Protein AF-A0A8J6Y7F1-F1 (afdb_monomer)

Radius of gyration: 27.53 Å; Cα contacts (8 Å, |Δi|>4): 172; chains: 1; bounding box: 43×90×68 Å

Nearest PDB structures (foldseek):
  7obi-assembly2_B  TM=8.700E-01  e=1.493E-06  unidentified
  8far-assembly1_A  TM=9.153E-01  e=8.269E-06  synthetic construct
  8fwd-assembly1_C  TM=8.908E-01  e=1.349E-05  synthetic construct
  8fwd-assembly1_3  TM=8.904E-01  e=1.487E-05  synthetic construct
  3cvn-assembly1_A  TM=7.745E-01  e=3.766E-05  unclassified

Secondary structure (DSSP, 8-state):
----HHHHHHHHHHHHHHHHHHHHHT--------------TTSTTS----PPTTPPPPSSS-HHHHHHHHHHHHHHHHHHHH-TT-HHHHHHHHHHHHHTT-HHHHHHHHHHHHHHSTT-HHHHHHHHHHHHHTT-HHHHHHHHHHHHHH-TT-HHHHHHHHHIIIIIS--HHHHHHHHHHHHHHHHH-TTSPP-HHHHHHHHT-

InterPro domains:
  IPR011990 Tetratricopeptide-like helical domain superfamily [G3DSA:1.25.40.10] (30-202)
  IPR011990 Tetratricopeptide-like helical domain superfamily [SSF48452] (78-192)
  IPR019734 Tetratricopeptide repeat [PS50005] (87-120)
  IPR019734 Tetratricopeptide repeat [PS50005] (121-154)
  IPR019734 Tetratricopeptide repeat [SM00028] (87-120)
  IPR019734 Tetratricopeptide repeat [SM00028] (121-154)
  IPR019734 Tetratricopeptide repeat [SM00028] (155-189)
  IPR051685 Ycf3/AcsC/BcsC/TPR Multifunctional [PTHR44943] (72-185)

Organism: NCBI:txid2885994

Mean predicted aligned error: 14.57 Å

Sequence (205 aa):
MHRNPWFTLILGLIVGITIGYVLAERQAVPPAKAIGLGLNPQVAAQQGEELPDGHPPVDGASGADAQRLRQQVAELEGLLAANPNDAGLMAAMGNIYFDASRWPDARDWYEKALQVSSGDPNILTDLAVVYRNLGEFERSIELLDRAIAVDSGHWQAWYNKVVVYQFDLHRHDDAAKALETLQELKKSNTAIPDLSGLEQEVHGD

Foldseek 3Di:
DDDDVVVVVVVVVVVVVVVVVVVVVVPPPPDPDPPDPPDDPVVVPPDDPPDDPDDDDDDDAPPVRVVVLVVQLVVLVVVCVVVVLALVSLQSNLVSCVVVVVLVRSLVSLVSSCVSVVQDLVSLQSNLVSCVSVLVLVSSLVSLVSSCVSPVLPLSSLVVNLVSCVPRVVVLVSSVVSVVSSVVSCVVDVVRDDCVVSVCSSVVD

Solvent-accessible surface area (backbone atoms only — not comparable to full-atom values): 11799 Å² total; per-residue (Å²): 136,84,80,62,67,65,59,58,50,54,53,50,51,54,52,49,51,53,53,52,52,59,52,52,66,70,62,65,76,72,77,77,77,77,77,83,70,91,69,64,83,82,59,79,82,74,67,76,86,76,71,74,94,83,68,77,81,75,87,89,64,56,75,64,53,55,48,50,52,53,51,56,50,55,53,51,51,56,51,34,74,77,42,80,80,42,33,66,62,29,36,52,51,11,49,56,27,44,77,68,69,36,42,73,62,13,40,57,25,30,53,52,12,35,73,68,42,78,71,46,43,65,59,31,29,55,41,16,53,35,29,44,76,72,67,41,49,68,61,13,48,55,29,22,52,50,16,33,71,70,35,80,79,47,56,69,27,38,52,52,46,22,50,44,22,47,76,73,65,64,36,52,73,59,14,49,56,34,43,54,53,45,53,59,49,40,80,78,34,83,84,55,71,91,51,67,69,61,50,38,70,68,72,70,115

pLDDT: mean 84.15, std 19.7, range [34.84, 98.88]

Structure (mmCIF, N/CA/C/O backbone):
data_AF-A0A8J6Y7F1-F1
#
_entry.id   AF-A0A8J6Y7F1-F1
#
loop_
_atom_site.group_PDB
_atom_site.id
_atom_site.type_symbol
_atom_site.label_atom_id
_atom_site.label_alt_id
_atom_site.label_comp_id
_atom_site.label_asym_id
_atom_site.label_entity_id
_atom_site.label_seq_id
_atom_site.pdbx_PDB_ins_code
_atom_site.Cartn_x
_atom_site.Cartn_y
_atom_site.Cartn_z
_atom_site.occupancy
_atom_site.B_iso_or_equiv
_atom_site.auth_seq_id
_atom_site.auth_comp_id
_atom_site.auth_asym_id
_atom_site.auth_atom_id
_atom_site.pdbx_PDB_model_num
ATOM 1 N N . MET A 1 1 ? 3.475 -72.163 0.351 1.00 49.00 1 MET A N 1
ATOM 2 C CA . MET A 1 1 ? 2.968 -70.900 0.935 1.00 49.00 1 MET A CA 1
ATOM 3 C C . MET A 1 1 ? 4.164 -70.058 1.361 1.00 49.00 1 MET A C 1
ATOM 5 O O . MET A 1 1 ? 4.735 -70.315 2.413 1.00 49.00 1 MET A O 1
ATOM 9 N N . HIS A 1 2 ? 4.612 -69.127 0.515 1.00 62.41 2 HIS A N 1
ATOM 10 C CA . HIS A 1 2 ? 5.728 -68.233 0.837 1.00 62.41 2 HIS A CA 1
ATOM 11 C C . HIS A 1 2 ? 5.203 -67.033 1.633 1.00 62.41 2 HIS A C 1
ATOM 13 O O . HIS A 1 2 ? 4.328 -66.310 1.163 1.00 62.41 2 HIS A O 1
ATOM 19 N N . ARG A 1 3 ? 5.701 -66.844 2.860 1.00 65.75 3 ARG A N 1
ATOM 20 C CA . ARG A 1 3 ? 5.453 -65.631 3.651 1.00 65.75 3 ARG A CA 1
ATOM 21 C C . ARG A 1 3 ? 6.369 -64.539 3.099 1.00 65.75 3 ARG A C 1
ATOM 23 O O . ARG A 1 3 ? 7.581 -64.717 3.126 1.00 65.75 3 ARG A O 1
ATOM 30 N N . ASN A 1 4 ? 5.801 -63.444 2.593 1.00 71.44 4 ASN A N 1
ATOM 31 C CA . ASN A 1 4 ? 6.574 -62.317 2.070 1.00 71.44 4 ASN A CA 1
ATOM 32 C C . ASN A 1 4 ? 7.219 -61.544 3.237 1.00 71.44 4 ASN A C 1
ATOM 34 O O . ASN A 1 4 ? 6.494 -60.871 3.976 1.00 71.44 4 ASN A O 1
ATOM 38 N N . PRO A 1 5 ? 8.554 -61.597 3.409 1.00 71.94 5 PRO A N 1
ATOM 39 C CA . PRO A 1 5 ? 9.239 -60.983 4.554 1.00 71.94 5 PRO A CA 1
ATOM 40 C C . PRO A 1 5 ? 9.132 -59.449 4.547 1.00 71.94 5 PRO A C 1
ATOM 42 O O . PRO A 1 5 ? 9.161 -58.802 5.593 1.00 71.94 5 PRO A O 1
ATOM 45 N N . TRP A 1 6 ? 8.915 -58.867 3.366 1.00 65.88 6 TRP A N 1
ATOM 46 C CA . TRP A 1 6 ? 8.638 -57.446 3.175 1.00 65.88 6 TRP A CA 1
ATOM 47 C C . TRP A 1 6 ? 7.329 -57.000 3.832 1.00 65.88 6 TRP A C 1
ATOM 49 O O . TRP A 1 6 ? 7.263 -55.909 4.389 1.00 65.88 6 TRP A O 1
ATOM 59 N N . PHE A 1 7 ? 6.309 -57.862 3.848 1.00 70.81 7 PHE A N 1
ATOM 60 C CA . PHE A 1 7 ? 5.019 -57.533 4.453 1.00 70.81 7 PHE A CA 1
ATOM 61 C C . PHE A 1 7 ? 5.122 -57.462 5.982 1.00 70.81 7 PHE A C 1
ATOM 63 O O . PHE A 1 7 ? 4.535 -56.586 6.608 1.00 70.81 7 PHE A O 1
ATOM 70 N N . THR A 1 8 ? 5.929 -58.338 6.592 1.00 72.62 8 THR A N 1
ATOM 71 C CA . THR A 1 8 ? 6.200 -58.303 8.037 1.00 72.62 8 THR A CA 1
ATOM 72 C C . THR A 1 8 ? 7.068 -57.114 8.452 1.00 72.62 8 THR A C 1
ATOM 74 O O . THR A 1 8 ? 6.865 -56.580 9.538 1.00 72.62 8 THR A O 1
ATOM 77 N N . LEU A 1 9 ? 7.987 -56.663 7.591 1.00 74.06 9 LEU A N 1
ATOM 78 C CA . LEU A 1 9 ? 8.811 -55.474 7.844 1.00 74.06 9 LEU A CA 1
ATOM 79 C C . LEU A 1 9 ? 7.990 -54.181 7.794 1.00 74.06 9 LEU A C 1
ATOM 81 O O . LEU A 1 9 ? 8.082 -53.364 8.707 1.00 74.06 9 LEU A O 1
ATOM 85 N N . ILE A 1 10 ? 7.147 -54.019 6.770 1.00 76.62 10 ILE A N 1
ATOM 86 C CA . ILE A 1 10 ? 6.292 -52.831 6.623 1.00 76.62 10 ILE A CA 1
ATOM 87 C C . ILE A 1 10 ? 5.254 -52.773 7.751 1.00 76.62 10 ILE A C 1
ATOM 89 O O . ILE A 1 10 ? 5.058 -51.719 8.354 1.00 76.62 10 ILE A O 1
ATOM 93 N N . LEU A 1 11 ? 4.645 -53.913 8.098 1.00 74.00 11 LEU A N 1
ATOM 94 C CA . LEU A 1 11 ? 3.703 -53.994 9.215 1.00 74.00 11 LEU A CA 1
ATOM 95 C C . LEU A 1 11 ? 4.376 -53.655 10.555 1.00 74.00 11 LEU A C 1
ATOM 97 O O . LEU A 1 11 ? 3.795 -52.936 11.363 1.00 74.00 11 LEU A O 1
ATOM 101 N N . GLY A 1 12 ? 5.614 -54.111 10.776 1.00 76.19 12 GLY A N 1
ATOM 102 C CA . GLY A 1 12 ? 6.386 -53.767 11.972 1.00 76.19 12 GLY A CA 1
ATOM 103 C C . GLY A 1 12 ? 6.711 -52.274 12.077 1.00 76.19 12 GLY A C 1
ATOM 104 O O . GLY A 1 12 ? 6.630 -51.707 13.165 1.00 76.19 12 GLY A O 1
ATOM 105 N N . LEU A 1 13 ? 7.019 -51.618 10.954 1.00 79.56 13 LEU A N 1
ATOM 106 C CA . LEU A 1 13 ? 7.377 -50.198 10.922 1.00 79.56 13 LEU A CA 1
ATOM 107 C C . LEU A 1 13 ? 6.164 -49.290 11.183 1.00 79.56 13 LEU A C 1
ATOM 109 O O . LEU A 1 13 ? 6.264 -48.346 11.964 1.00 79.56 13 LEU A O 1
ATOM 113 N N . ILE A 1 14 ? 4.997 -49.620 10.618 1.00 79.12 14 ILE A N 1
ATOM 114 C CA . ILE A 1 14 ? 3.745 -48.884 10.871 1.00 79.12 14 ILE A CA 1
ATOM 115 C C . ILE A 1 14 ? 3.319 -49.032 12.339 1.00 79.12 14 ILE A C 1
ATOM 117 O O . ILE A 1 14 ? 3.007 -48.036 12.995 1.00 79.12 14 ILE A O 1
ATOM 121 N N . VAL A 1 15 ? 3.373 -50.254 12.885 1.00 79.75 15 VAL A N 1
ATOM 122 C CA . VAL A 1 15 ? 3.051 -50.508 14.298 1.00 79.75 15 VAL A CA 1
ATOM 123 C C . VAL A 1 15 ? 4.023 -49.762 15.219 1.00 79.75 15 VAL A C 1
ATOM 125 O O . VAL A 1 15 ? 3.582 -49.119 16.169 1.00 79.75 15 VAL A O 1
ATOM 128 N N . GLY A 1 16 ? 5.320 -49.746 14.902 1.00 79.00 16 GLY A N 1
ATOM 129 C CA . GLY A 1 16 ? 6.323 -48.987 15.652 1.00 79.00 16 GLY A CA 1
ATOM 130 C C . GLY A 1 16 ? 6.050 -47.479 15.689 1.00 79.00 16 GLY A C 1
ATOM 131 O O . GLY A 1 16 ? 6.105 -46.883 16.763 1.00 79.00 16 GLY A O 1
ATOM 132 N N . ILE A 1 17 ? 5.688 -46.871 14.552 1.00 80.38 17 ILE A N 1
ATOM 133 C CA . ILE A 1 17 ? 5.360 -45.436 14.477 1.00 80.38 17 ILE A CA 1
ATOM 134 C C . ILE A 1 17 ? 4.085 -45.122 15.267 1.00 80.38 17 ILE A C 1
ATOM 136 O O . ILE A 1 17 ? 4.071 -44.166 16.037 1.00 80.38 17 ILE A O 1
ATOM 140 N N . THR A 1 18 ? 3.036 -45.942 15.144 1.00 73.75 18 THR A N 1
ATOM 141 C CA . THR A 1 18 ? 1.794 -45.726 15.911 1.00 73.75 18 THR A CA 1
ATOM 142 C C . THR A 1 18 ? 1.993 -45.886 17.417 1.00 73.75 18 THR A C 1
ATOM 144 O O . THR A 1 18 ? 1.493 -45.065 18.180 1.00 73.75 18 THR A O 1
ATOM 147 N N . ILE A 1 19 ? 2.769 -46.880 17.866 1.00 75.50 19 ILE A N 1
ATOM 148 C CA . ILE A 1 19 ? 3.086 -47.047 19.291 1.00 75.50 19 ILE A CA 1
ATOM 149 C C . ILE A 1 19 ? 3.964 -45.891 19.780 1.00 75.50 19 ILE A C 1
ATOM 151 O O . ILE A 1 19 ? 3.710 -45.369 20.860 1.00 75.50 19 ILE A O 1
ATOM 155 N N . GLY A 1 20 ? 4.945 -45.449 18.987 1.00 72.12 20 GLY A N 1
ATOM 156 C CA . GLY A 1 20 ? 5.772 -44.282 19.305 1.00 72.12 20 GLY A CA 1
ATOM 157 C C . GLY A 1 20 ? 4.956 -42.994 19.448 1.00 72.12 20 GLY A C 1
ATOM 158 O O . GLY A 1 20 ? 5.140 -42.268 20.421 1.00 72.12 20 GLY A O 1
ATOM 159 N N . TYR A 1 21 ? 4.010 -42.748 18.537 1.00 73.00 21 TYR A N 1
ATOM 160 C CA . TYR A 1 21 ? 3.118 -41.584 18.579 1.00 73.00 21 TYR A CA 1
ATOM 161 C C . TYR A 1 21 ? 2.185 -41.618 19.800 1.00 73.00 21 TYR A C 1
ATOM 163 O O . TYR A 1 21 ? 2.116 -40.654 20.558 1.00 73.00 21 TYR A O 1
ATOM 171 N N . VAL A 1 22 ? 1.559 -42.768 20.070 1.00 69.69 22 VAL A N 1
ATOM 172 C CA . VAL A 1 22 ? 0.677 -42.942 21.237 1.00 69.69 22 VAL A CA 1
ATOM 173 C C . VAL A 1 22 ? 1.456 -42.847 22.557 1.00 69.69 22 VAL A C 1
ATOM 175 O O . VAL A 1 22 ? 0.912 -42.383 23.557 1.00 69.69 22 VAL A O 1
ATOM 178 N N . LEU A 1 23 ? 2.730 -43.257 22.595 1.00 63.25 23 LEU A N 1
ATOM 179 C CA . LEU A 1 23 ? 3.572 -43.122 23.790 1.00 63.25 23 LEU A CA 1
ATOM 180 C C . LEU A 1 23 ? 4.067 -41.679 23.997 1.00 63.25 23 LEU A C 1
ATOM 182 O O . LEU A 1 23 ? 4.195 -41.254 25.145 1.00 63.25 23 LEU A O 1
ATOM 186 N N . ALA A 1 24 ? 4.288 -40.919 22.918 1.00 58.56 24 ALA A N 1
ATOM 187 C CA . ALA A 1 24 ? 4.621 -39.494 22.978 1.00 58.56 24 ALA A CA 1
ATOM 188 C C . ALA A 1 24 ? 3.450 -38.654 23.520 1.00 58.56 24 ALA A C 1
ATOM 190 O O . ALA A 1 24 ? 3.663 -37.779 24.355 1.00 58.56 24 ALA A O 1
ATOM 191 N N . GLU A 1 25 ? 2.207 -38.988 23.162 1.00 54.06 25 GLU A N 1
ATOM 192 C CA . GLU A 1 25 ? 1.007 -38.349 23.732 1.00 54.06 25 GLU A CA 1
AT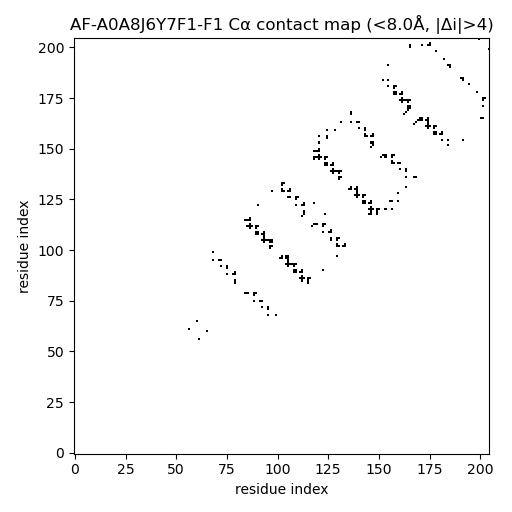OM 193 C C . GLU A 1 25 ? 0.816 -38.643 25.232 1.00 54.06 25 GLU A C 1
ATOM 195 O O . GLU A 1 25 ? 0.189 -37.861 25.947 1.00 54.06 25 GLU A O 1
ATOM 200 N N . ARG A 1 26 ? 1.381 -39.744 25.753 1.00 58.53 26 ARG A N 1
ATOM 201 C CA . ARG A 1 26 ? 1.332 -40.061 27.195 1.00 58.53 26 ARG A CA 1
ATOM 202 C C . ARG A 1 26 ? 2.388 -39.334 28.023 1.00 58.53 26 ARG A C 1
ATOM 204 O O . ARG A 1 26 ? 2.280 -39.334 29.248 1.00 58.53 26 ARG A O 1
ATOM 211 N N . GLN A 1 27 ? 3.361 -38.687 27.383 1.00 50.00 27 GLN A N 1
ATOM 212 C CA . GLN A 1 27 ? 4.253 -37.720 28.019 1.00 50.00 27 GLN A CA 1
ATOM 213 C C . GLN A 1 27 ? 3.747 -36.297 27.763 1.00 50.00 27 GLN A C 1
ATOM 215 O O . GLN A 1 27 ? 4.472 -35.427 27.291 1.00 50.00 27 GLN A O 1
ATOM 220 N N . ALA A 1 28 ? 2.485 -36.041 28.113 1.00 49.53 28 ALA A N 1
ATOM 221 C CA . ALA A 1 28 ? 2.052 -34.683 28.388 1.00 49.53 28 ALA A CA 1
ATOM 222 C C . ALA A 1 28 ? 2.871 -34.182 29.585 1.00 49.53 28 ALA A C 1
ATOM 224 O O . ALA A 1 28 ? 2.677 -34.631 30.717 1.00 49.53 28 ALA A O 1
ATOM 225 N N . VAL A 1 29 ? 3.826 -33.290 29.327 1.00 54.62 29 VAL A N 1
ATOM 226 C CA . VAL A 1 29 ? 4.473 -32.500 30.374 1.00 54.62 29 VAL A CA 1
ATOM 227 C C . VAL A 1 29 ? 3.343 -31.795 31.134 1.00 54.62 29 VAL A C 1
ATOM 229 O O . VAL A 1 29 ? 2.610 -31.015 30.521 1.00 54.62 29 VAL A O 1
ATOM 232 N N . PRO A 1 30 ? 3.122 -32.082 32.430 1.00 50.47 30 PRO A N 1
ATOM 233 C CA . PRO A 1 30 ? 2.101 -31.373 33.183 1.00 50.47 30 PRO A CA 1
ATOM 234 C C . PRO A 1 30 ? 2.476 -29.884 33.216 1.00 50.47 30 PRO A C 1
ATOM 236 O O . PRO A 1 30 ? 3.656 -29.576 33.422 1.00 50.47 30 PRO A O 1
ATOM 239 N N . PRO A 1 31 ? 1.523 -28.949 33.032 1.00 47.44 31 PRO A N 1
ATOM 240 C CA . PRO A 1 31 ? 1.811 -27.539 33.244 1.00 47.44 31 PRO A CA 1
ATOM 241 C C . PRO A 1 31 ? 2.359 -27.387 34.662 1.00 47.44 31 PRO A C 1
ATOM 243 O O . PRO A 1 31 ? 1.815 -27.959 35.614 1.00 47.44 31 PRO A O 1
ATOM 246 N N . ALA A 1 32 ? 3.485 -26.683 34.775 1.00 47.09 32 ALA A N 1
ATOM 247 C CA . ALA A 1 32 ? 4.176 -26.466 36.031 1.00 47.09 32 ALA A CA 1
ATOM 248 C C . ALA A 1 32 ? 3.164 -26.065 37.110 1.00 47.09 32 ALA A C 1
ATOM 250 O O . ALA A 1 32 ? 2.407 -25.105 36.967 1.00 47.09 32 ALA A O 1
ATOM 251 N N . LYS A 1 33 ? 3.131 -26.861 38.178 1.00 42.09 33 LYS A N 1
ATOM 252 C CA . LYS A 1 33 ? 2.317 -26.631 39.363 1.00 42.09 33 LYS A CA 1
ATOM 253 C C . LYS A 1 33 ? 2.611 -25.210 39.845 1.00 42.09 33 LYS A C 1
ATOM 255 O O . LYS A 1 33 ? 3.735 -24.934 40.260 1.00 42.09 33 LYS A O 1
ATOM 260 N N . ALA A 1 34 ? 1.618 -24.328 39.750 1.00 41.22 34 ALA A N 1
ATOM 261 C CA . ALA A 1 34 ? 1.690 -22.982 40.291 1.00 41.22 34 ALA A CA 1
ATOM 262 C C . ALA A 1 34 ? 2.141 -23.073 41.754 1.00 41.22 34 ALA A C 1
ATOM 264 O O . ALA A 1 34 ? 1.453 -23.654 42.600 1.00 41.22 34 ALA A O 1
ATOM 265 N N . ILE A 1 35 ? 3.329 -22.545 42.041 1.00 41.34 35 ILE A N 1
ATOM 266 C CA . ILE A 1 35 ? 3.762 -22.291 43.407 1.00 41.34 35 ILE A CA 1
ATOM 267 C C . ILE A 1 35 ? 2.841 -21.182 43.907 1.00 41.34 35 ILE A C 1
ATOM 269 O O . ILE A 1 35 ? 2.939 -20.036 43.479 1.00 41.34 35 ILE A O 1
ATOM 273 N N . GLY A 1 36 ? 1.894 -21.560 44.763 1.00 45.31 36 GLY A N 1
ATOM 274 C CA . GLY A 1 36 ? 1.002 -20.636 45.443 1.00 45.31 36 GLY A CA 1
ATOM 275 C C . GLY A 1 36 ? 1.790 -19.736 46.388 1.00 45.31 36 GLY A C 1
ATOM 276 O O . GLY A 1 36 ? 1.945 -20.049 47.564 1.00 45.31 36 GLY A O 1
ATOM 277 N N . LEU A 1 37 ? 2.266 -18.604 45.877 1.00 43.28 37 LEU A N 1
ATOM 278 C CA . LEU A 1 37 ? 2.420 -17.399 46.678 1.00 43.28 37 LEU A CA 1
ATOM 279 C C . LEU A 1 37 ? 1.031 -16.776 46.770 1.00 43.28 37 LEU A C 1
ATOM 281 O O . LEU A 1 37 ? 0.428 -16.466 45.747 1.00 43.28 37 LEU A O 1
ATOM 285 N N . GLY A 1 38 ? 0.497 -16.692 47.989 1.00 47.75 38 GLY A N 1
ATOM 286 C CA . GLY A 1 38 ? -0.859 -16.233 48.289 1.00 47.75 38 GLY A CA 1
ATOM 287 C C . GLY A 1 38 ? -1.119 -14.791 47.859 1.00 47.75 38 GLY A C 1
ATOM 288 O O . GLY A 1 38 ? -1.152 -13.890 48.692 1.00 47.75 38 GLY A O 1
ATOM 289 N N . LEU A 1 39 ? -1.331 -14.579 46.565 1.00 41.97 39 LEU A N 1
ATOM 290 C CA . LEU A 1 39 ? -1.745 -13.306 46.011 1.00 41.97 39 LEU A CA 1
ATOM 291 C C . LEU A 1 39 ? -3.268 -13.280 45.938 1.00 41.97 39 LEU A C 1
ATOM 293 O O . LEU A 1 39 ? -3.920 -14.035 45.220 1.00 41.97 39 LEU A O 1
ATOM 297 N N . ASN A 1 40 ? -3.812 -12.403 46.770 1.00 43.00 40 ASN A N 1
ATOM 298 C CA . ASN A 1 40 ? -5.209 -12.029 46.838 1.00 43.00 40 ASN A CA 1
ATOM 299 C C . ASN A 1 40 ? -5.712 -11.610 45.432 1.00 43.00 40 ASN A C 1
ATOM 301 O O . ASN A 1 40 ? -5.123 -10.703 44.837 1.00 43.00 40 ASN A O 1
ATOM 305 N N . PRO A 1 41 ? -6.790 -12.208 44.887 1.00 42.22 41 PRO A N 1
ATOM 306 C CA . PRO A 1 41 ? -7.249 -11.955 43.514 1.00 42.22 41 PRO A CA 1
ATOM 307 C C . PRO A 1 41 ? -7.755 -10.524 43.258 1.00 42.22 41 PRO A C 1
ATOM 309 O O . PRO A 1 41 ? -8.046 -10.172 42.120 1.00 42.22 41 PRO A O 1
ATOM 312 N N . GLN A 1 42 ? -7.827 -9.674 44.285 1.00 37.56 42 GLN A N 1
ATOM 313 C CA . GLN A 1 42 ? -8.181 -8.258 44.146 1.00 37.56 42 GLN A CA 1
ATOM 314 C C . GLN A 1 42 ? -7.000 -7.342 43.769 1.00 37.56 42 GLN A C 1
ATOM 316 O O . GLN A 1 42 ? -7.230 -6.178 43.460 1.00 37.56 42 GLN A O 1
ATOM 321 N N . VAL A 1 43 ? -5.754 -7.838 43.744 1.00 41.09 43 VAL A N 1
ATOM 322 C CA . VAL A 1 43 ? -4.569 -7.034 43.358 1.00 41.09 43 VAL A CA 1
ATOM 323 C C . VAL A 1 43 ? -4.266 -7.122 41.851 1.00 41.09 43 VAL A C 1
ATOM 325 O O . VAL A 1 43 ? -3.586 -6.263 41.300 1.00 41.09 43 VAL A O 1
ATOM 328 N N . ALA A 1 44 ? -4.839 -8.103 41.146 1.00 39.50 44 ALA A N 1
ATOM 329 C CA . ALA A 1 44 ? -4.599 -8.335 39.717 1.00 39.50 44 ALA A CA 1
ATOM 330 C C . ALA A 1 44 ? -5.226 -7.282 38.776 1.00 39.50 44 ALA A C 1
ATOM 332 O O . ALA A 1 44 ? -4.998 -7.330 37.573 1.00 39.50 44 ALA A O 1
ATOM 333 N N . ALA A 1 45 ? -6.009 -6.331 39.297 1.00 40.44 45 ALA A N 1
ATOM 334 C CA . ALA A 1 45 ? -6.698 -5.319 38.492 1.00 40.44 45 ALA A CA 1
ATOM 335 C C . ALA A 1 45 ? -6.024 -3.930 38.491 1.00 40.44 45 ALA A C 1
ATOM 337 O O . ALA A 1 45 ? -6.596 -2.997 37.935 1.00 40.44 45 ALA A O 1
ATOM 338 N N . GLN A 1 46 ? -4.851 -3.752 39.117 1.00 37.84 46 GLN A N 1
ATOM 339 C CA . GLN A 1 46 ? -4.236 -2.417 39.260 1.00 37.84 46 GLN A CA 1
ATOM 340 C C . GLN A 1 46 ? -2.734 -2.327 38.977 1.00 37.84 46 GLN A C 1
ATOM 342 O O . GLN A 1 46 ? -2.110 -1.332 39.330 1.00 37.84 46 GLN A O 1
ATOM 347 N N . GLN A 1 47 ? -2.135 -3.306 38.309 1.00 34.84 47 GLN A N 1
ATOM 348 C CA . GLN A 1 47 ? -0.724 -3.212 37.936 1.00 34.84 47 GLN A CA 1
ATOM 349 C C . GLN A 1 47 ? -0.619 -3.223 36.418 1.00 34.84 47 GLN A C 1
ATOM 351 O O . GLN A 1 47 ? -0.588 -4.273 35.786 1.00 34.84 47 GLN A O 1
ATOM 356 N N . GLY A 1 48 ? -0.598 -2.018 35.839 1.00 45.44 48 GLY A N 1
ATOM 357 C CA . GLY A 1 48 ? 0.172 -1.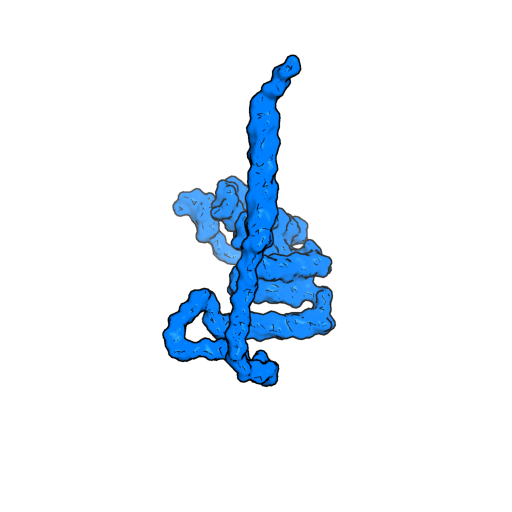826 34.620 1.00 45.44 48 GLY A CA 1
ATOM 358 C C . GLY A 1 48 ? 1.589 -2.293 34.925 1.00 45.44 48 GLY A C 1
ATOM 359 O O . GLY A 1 48 ? 2.140 -1.932 35.964 1.00 45.44 48 GLY A O 1
ATOM 360 N N . GLU A 1 49 ? 2.122 -3.169 34.083 1.00 45.00 49 GLU A N 1
ATOM 361 C CA . GLU A 1 49 ? 3.499 -3.639 34.173 1.00 45.00 49 GLU A CA 1
ATOM 362 C C . GLU A 1 49 ? 4.457 -2.457 33.945 1.00 45.00 49 GLU A C 1
ATOM 364 O O . GLU A 1 49 ? 4.984 -2.258 32.854 1.00 45.00 49 GLU A O 1
ATOM 369 N N . GLU A 1 50 ? 4.679 -1.644 34.976 1.00 44.59 50 GLU A N 1
ATOM 370 C CA . GLU A 1 50 ? 5.923 -0.897 35.110 1.00 44.59 50 GLU A CA 1
ATOM 371 C C . GLU A 1 50 ? 6.990 -1.912 35.522 1.00 44.59 50 GLU A C 1
ATOM 373 O O . GLU A 1 50 ? 7.040 -2.407 36.650 1.00 44.59 50 GLU A O 1
ATOM 378 N N . LEU A 1 51 ? 7.785 -2.307 34.533 1.00 51.19 51 LEU A N 1
ATOM 379 C CA . LEU A 1 51 ? 8.906 -3.221 34.688 1.00 51.19 51 LEU A CA 1
ATOM 380 C C . LEU A 1 51 ? 9.954 -2.626 35.663 1.00 51.19 51 LEU A C 1
ATOM 382 O O . LEU A 1 51 ? 10.182 -1.418 35.634 1.00 51.19 51 LEU A O 1
ATOM 386 N N . PRO A 1 52 ? 10.637 -3.444 36.492 1.00 55.16 52 PRO A N 1
ATOM 387 C CA . PRO A 1 52 ? 11.619 -2.967 37.473 1.00 55.16 52 PRO A CA 1
ATOM 388 C C . PRO A 1 52 ? 12.774 -2.169 36.847 1.00 55.16 52 PRO A C 1
ATOM 390 O O . PRO A 1 52 ? 13.344 -2.600 35.842 1.00 55.16 52 PRO A O 1
ATOM 393 N N . ASP A 1 53 ? 13.165 -1.055 37.473 1.00 55.91 53 ASP A N 1
ATOM 394 C CA . ASP A 1 53 ? 14.218 -0.152 36.986 1.00 55.91 53 ASP A CA 1
ATOM 395 C C . ASP A 1 53 ? 15.545 -0.881 36.694 1.00 55.91 53 ASP A C 1
ATOM 397 O O . ASP A 1 53 ? 16.158 -1.475 37.584 1.00 55.91 53 ASP A O 1
ATOM 401 N N . GLY A 1 54 ? 16.012 -0.806 35.440 1.00 58.94 54 GLY A N 1
ATOM 402 C CA . GLY A 1 54 ? 17.349 -1.267 35.034 1.00 58.94 54 GLY A CA 1
ATOM 403 C C . GLY A 1 54 ? 17.412 -2.383 33.985 1.00 58.94 54 GLY A C 1
ATOM 404 O O . GLY A 1 54 ? 18.504 -2.876 33.704 1.00 58.94 54 GLY A O 1
ATOM 405 N N . HIS A 1 55 ? 16.293 -2.782 33.378 1.00 48.31 55 HIS A N 1
ATOM 406 C CA . HIS A 1 55 ? 16.327 -3.628 32.184 1.00 48.31 55 HIS A CA 1
ATOM 407 C C . HIS A 1 55 ? 16.665 -2.765 30.952 1.00 48.31 55 HIS A C 1
ATOM 409 O O . HIS A 1 55 ? 16.082 -1.691 30.781 1.00 48.31 55 HIS A O 1
ATOM 415 N N . PRO A 1 56 ? 17.612 -3.183 30.091 1.00 49.56 56 PRO A N 1
ATOM 416 C CA . PRO A 1 56 ? 17.773 -2.543 28.793 1.00 49.56 56 PRO A CA 1
ATOM 417 C C . PRO A 1 56 ? 16.456 -2.681 28.006 1.00 49.56 56 PRO A C 1
ATOM 419 O O . PRO A 1 56 ? 15.779 -3.704 28.159 1.00 49.56 56 PRO A O 1
ATOM 422 N N . PRO A 1 57 ? 16.066 -1.669 27.207 1.00 54.78 57 PRO A N 1
ATOM 423 C CA . PRO A 1 57 ? 14.827 -1.712 26.439 1.00 54.78 57 PRO A CA 1
ATOM 424 C C . PRO A 1 57 ? 14.758 -3.005 25.625 1.00 54.78 57 PRO A C 1
ATOM 426 O O . PRO A 1 57 ? 15.702 -3.324 24.906 1.00 54.78 57 PRO A O 1
ATOM 429 N N . VAL A 1 58 ? 13.661 -3.754 25.752 1.00 57.12 58 VAL A N 1
ATOM 430 C CA . VAL A 1 58 ? 13.351 -4.832 24.807 1.00 57.12 58 VAL A CA 1
ATOM 431 C C . VAL A 1 58 ? 13.025 -4.185 23.463 1.00 57.12 58 VAL A C 1
ATOM 433 O O . VAL A 1 58 ? 12.204 -3.272 23.387 1.00 57.12 58 VAL A O 1
ATOM 436 N N . ASP A 1 59 ? 13.751 -4.598 22.433 1.00 56.88 59 ASP A N 1
ATOM 437 C CA . ASP A 1 59 ? 13.830 -3.932 21.137 1.00 56.88 59 ASP A CA 1
ATOM 438 C C . ASP A 1 59 ? 12.455 -3.678 20.478 1.00 56.88 59 ASP A C 1
ATOM 440 O O . ASP A 1 59 ? 11.634 -4.586 20.350 1.00 56.88 59 ASP A O 1
ATOM 444 N N . GLY A 1 60 ? 12.242 -2.450 19.977 1.00 53.97 60 GLY A N 1
ATOM 445 C CA . GLY A 1 60 ? 11.463 -2.223 18.748 1.00 53.97 60 GLY A CA 1
ATOM 446 C C . GLY A 1 60 ? 10.403 -1.119 18.754 1.00 53.97 60 GLY A C 1
ATOM 447 O O . GLY A 1 60 ? 10.259 -0.426 17.753 1.00 53.97 60 GLY A O 1
ATOM 448 N N . ALA A 1 61 ? 9.687 -0.903 19.853 1.00 54.78 61 ALA A N 1
ATOM 449 C CA . ALA A 1 61 ? 8.720 0.188 19.979 1.00 54.78 61 ALA A CA 1
ATOM 450 C C . ALA A 1 61 ? 8.808 0.715 21.403 1.00 54.78 61 ALA A C 1
ATOM 452 O O . ALA A 1 61 ? 8.656 -0.048 22.359 1.00 54.78 61 ALA A O 1
ATOM 453 N N . SER A 1 62 ? 9.102 2.003 21.566 1.00 69.62 62 SER A N 1
ATOM 454 C CA . SER A 1 62 ? 9.157 2.578 22.905 1.00 69.62 62 SER A CA 1
ATOM 455 C C . SER A 1 62 ? 7.807 2.360 23.601 1.00 69.62 62 SER A C 1
ATOM 457 O O . SER A 1 62 ? 6.760 2.294 22.950 1.00 69.62 62 SER A O 1
ATOM 459 N N . GLY A 1 63 ? 7.786 2.259 24.934 1.00 79.19 63 GLY A N 1
ATOM 460 C CA . GLY A 1 63 ? 6.518 2.169 25.671 1.00 79.19 63 GLY A CA 1
ATOM 461 C C . GLY A 1 63 ? 5.541 3.296 25.297 1.00 79.19 63 GLY A C 1
ATOM 462 O O . GLY A 1 63 ? 4.327 3.087 25.285 1.00 79.19 63 GLY A O 1
ATOM 463 N N . ALA A 1 64 ? 6.081 4.452 24.892 1.00 82.25 64 ALA A N 1
ATOM 464 C CA . ALA A 1 64 ? 5.336 5.585 24.362 1.00 82.25 64 ALA A CA 1
ATOM 465 C C . ALA A 1 64 ? 4.692 5.302 22.991 1.00 82.25 64 ALA A C 1
ATOM 467 O O . ALA A 1 64 ? 3.528 5.651 22.803 1.00 82.25 64 ALA A O 1
ATOM 468 N N . ASP A 1 65 ? 5.382 4.632 22.064 1.00 84.12 65 ASP A N 1
ATOM 469 C CA . ASP A 1 65 ? 4.825 4.255 20.753 1.00 84.12 65 ASP A CA 1
ATOM 470 C C . ASP A 1 65 ? 3.697 3.234 20.913 1.00 84.12 65 ASP A C 1
ATOM 472 O O . ASP A 1 65 ? 2.619 3.388 20.340 1.00 84.12 65 ASP A O 1
ATOM 476 N N . ALA A 1 66 ? 3.897 2.237 21.780 1.00 86.88 66 ALA A N 1
ATOM 477 C CA . ALA A 1 66 ? 2.862 1.259 22.100 1.00 86.88 66 ALA A CA 1
ATOM 478 C C . ALA A 1 66 ? 1.647 1.915 22.782 1.00 86.88 66 ALA A C 1
ATOM 480 O O . ALA A 1 66 ? 0.503 1.540 22.522 1.00 86.88 66 ALA A O 1
ATOM 481 N N . GLN A 1 67 ? 1.871 2.905 23.650 1.00 90.69 67 GLN A N 1
ATOM 482 C CA . GLN A 1 67 ? 0.796 3.678 24.273 1.00 90.69 67 GLN A CA 1
ATOM 483 C C . GLN A 1 67 ? 0.050 4.547 23.257 1.00 90.69 67 GLN A C 1
ATOM 485 O O . GLN A 1 67 ? -1.181 4.568 23.276 1.00 90.69 67 GLN A O 1
ATOM 490 N N . ARG A 1 68 ? 0.772 5.22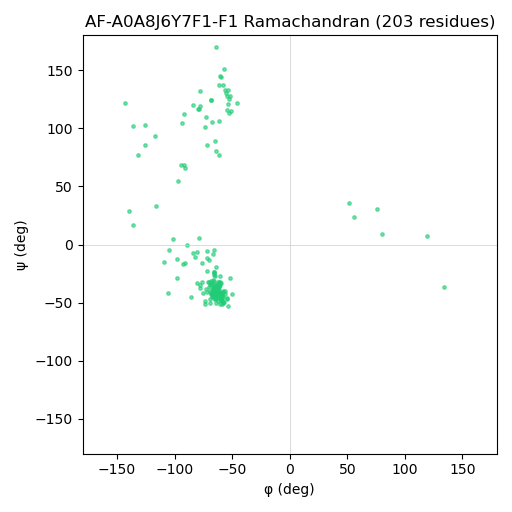1 22.357 1.00 91.12 68 ARG A N 1
ATOM 491 C CA . ARG A 1 68 ? 0.188 6.038 21.289 1.00 91.12 68 ARG A CA 1
ATOM 492 C C . ARG A 1 68 ? -0.671 5.194 20.356 1.00 91.12 68 ARG A C 1
ATOM 494 O O . ARG A 1 68 ? -1.812 5.564 20.101 1.00 91.12 68 ARG A O 1
ATOM 501 N N . LEU A 1 69 ? -0.160 4.038 19.935 1.00 91.94 69 LEU A N 1
ATOM 502 C CA . LEU A 1 69 ? -0.899 3.077 19.123 1.00 91.94 69 LEU A CA 1
ATOM 503 C C . LEU A 1 69 ? -2.198 2.651 19.820 1.00 91.94 69 LEU A C 1
ATOM 505 O O . LEU A 1 69 ? -3.270 2.734 19.227 1.00 91.94 69 LEU A O 1
ATOM 509 N N . ARG A 1 70 ? -2.130 2.253 21.100 1.00 93.75 70 ARG A N 1
ATOM 510 C CA . ARG A 1 70 ? -3.328 1.878 21.875 1.00 93.75 70 ARG A CA 1
ATOM 511 C C . ARG A 1 70 ? -4.350 3.010 21.949 1.00 93.75 70 ARG A C 1
ATOM 513 O O . ARG A 1 70 ? -5.541 2.748 21.834 1.00 93.75 70 ARG A O 1
ATOM 520 N N . GLN A 1 71 ? -3.896 4.247 22.139 1.00 95.31 71 GLN A N 1
ATOM 521 C CA . GLN A 1 71 ? -4.781 5.408 22.194 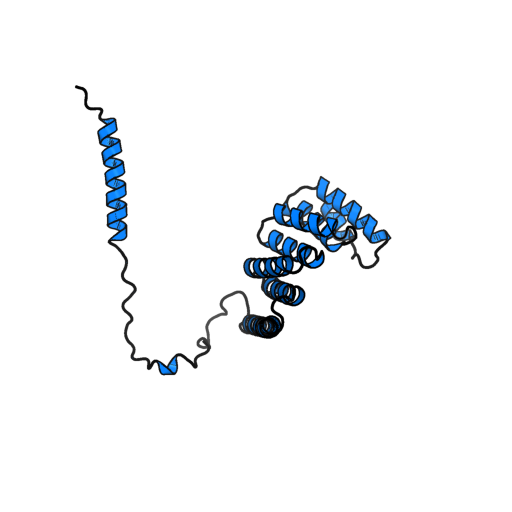1.00 95.31 71 GLN A CA 1
ATOM 522 C C . GLN A 1 71 ? -5.482 5.649 20.851 1.00 95.31 71 GLN A C 1
ATOM 524 O O . GLN A 1 71 ? -6.697 5.825 20.833 1.00 95.31 71 GLN A O 1
ATOM 529 N N . GLN A 1 72 ? -4.736 5.622 19.743 1.00 95.62 72 GLN A N 1
ATOM 530 C CA . GLN A 1 72 ? -5.285 5.823 18.398 1.00 95.62 72 GLN A CA 1
ATOM 531 C C . GLN A 1 72 ? -6.299 4.730 18.027 1.00 95.62 72 GLN A C 1
ATOM 533 O O . GLN A 1 72 ? -7.369 5.033 17.502 1.00 95.62 72 GLN A O 1
ATOM 538 N N . VAL A 1 73 ? -5.995 3.469 18.354 1.00 96.88 73 VAL A N 1
ATOM 539 C CA . VAL A 1 73 ? -6.917 2.343 18.140 1.00 96.88 73 VAL A CA 1
ATOM 540 C C . VAL A 1 73 ? -8.193 2.526 18.964 1.00 96.88 73 VAL A C 1
ATOM 542 O O . VAL A 1 73 ? -9.283 2.450 18.406 1.00 96.88 73 VAL A O 1
ATOM 545 N N . ALA A 1 74 ? -8.082 2.838 20.260 1.00 95.62 74 ALA A N 1
ATOM 546 C CA . ALA A 1 74 ? -9.246 3.017 21.131 1.00 95.62 74 ALA A CA 1
ATOM 547 C C . ALA A 1 74 ? -10.167 4.165 20.671 1.00 95.62 74 ALA A C 1
ATOM 549 O O . ALA A 1 74 ? -11.390 4.069 20.779 1.00 95.62 74 ALA A O 1
ATOM 550 N N . GLU A 1 75 ? -9.594 5.249 20.141 1.00 95.81 75 GLU A N 1
ATOM 551 C CA . GLU A 1 75 ? -10.363 6.357 19.570 1.00 95.81 75 GLU A CA 1
ATOM 552 C C . GLU A 1 75 ? -11.171 5.909 18.344 1.00 95.81 75 GLU A C 1
ATOM 554 O O . GLU A 1 75 ? -12.387 6.120 18.293 1.00 95.81 75 GLU A O 1
ATOM 559 N N . LEU A 1 76 ? -10.529 5.234 17.384 1.00 96.00 76 LEU A N 1
ATOM 560 C CA . LEU A 1 76 ? -11.221 4.730 16.197 1.00 96.00 76 LEU A CA 1
ATOM 561 C C . LEU A 1 76 ? -12.240 3.634 16.521 1.00 96.00 76 LEU A C 1
ATOM 563 O O . LEU A 1 76 ? -13.285 3.586 15.876 1.00 96.00 76 LEU A O 1
ATOM 567 N N . GLU A 1 77 ? -11.991 2.785 17.5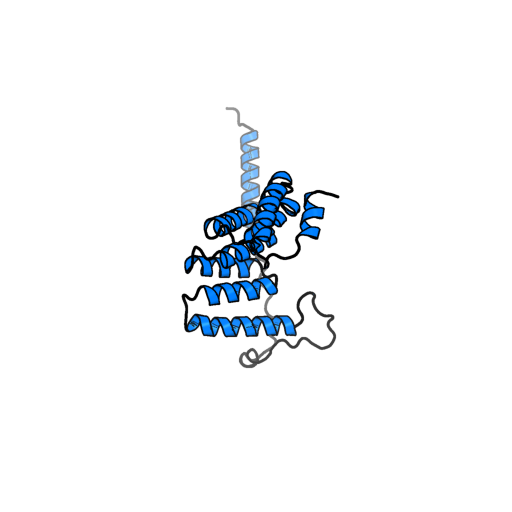19 1.00 96.44 77 GLU A N 1
ATOM 568 C CA . GLU A 1 77 ? -12.972 1.800 17.992 1.00 96.44 77 GLU A CA 1
ATOM 569 C C . GLU A 1 77 ? -14.251 2.480 18.493 1.00 96.44 77 GLU A C 1
ATOM 571 O O . GLU A 1 77 ? -15.353 2.045 18.156 1.00 96.44 77 GLU A O 1
ATOM 576 N N . GLY A 1 78 ? -14.126 3.583 19.240 1.00 96.50 78 GLY A N 1
ATOM 577 C CA . GLY A 1 78 ? -15.273 4.381 19.675 1.00 96.50 78 GLY A CA 1
ATOM 578 C C . GLY A 1 78 ? -16.060 4.978 18.503 1.00 96.50 78 GLY A C 1
ATOM 579 O O . GLY A 1 78 ? -17.293 4.950 18.503 1.00 96.50 78 GLY A O 1
ATOM 580 N N . LEU A 1 79 ? -15.363 5.471 17.476 1.00 96.69 79 LEU A N 1
ATOM 581 C CA . LEU A 1 79 ? -15.995 6.023 16.273 1.00 96.69 79 LEU A CA 1
ATOM 582 C C . LEU A 1 79 ? -16.674 4.941 15.421 1.00 96.69 79 LEU A C 1
ATOM 584 O O . LEU A 1 79 ? -17.790 5.149 14.944 1.00 96.69 79 LEU A O 1
ATOM 588 N N . LEU A 1 80 ? -16.048 3.771 15.279 1.00 95.88 80 LEU A N 1
ATOM 589 C CA . LEU A 1 80 ? -16.618 2.615 14.584 1.00 95.88 80 LEU A CA 1
ATOM 590 C C . LEU A 1 80 ? -17.808 2.019 15.342 1.00 95.88 80 LEU A C 1
ATOM 592 O O . LEU A 1 80 ? -18.759 1.565 14.716 1.00 95.88 80 LEU A O 1
ATO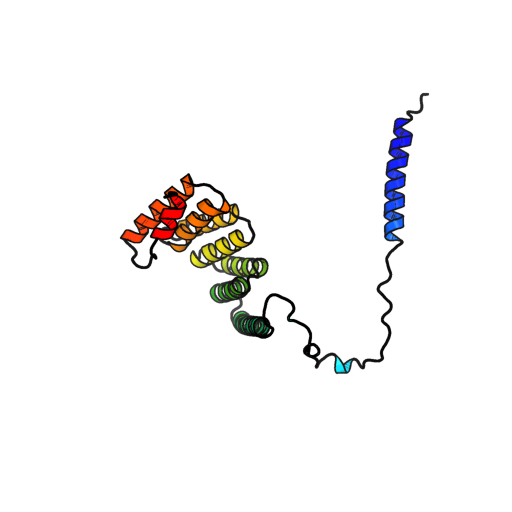M 596 N N . ALA A 1 81 ? -17.816 2.061 16.676 1.00 95.69 81 ALA A N 1
ATOM 597 C CA . ALA A 1 81 ? -18.984 1.653 17.454 1.00 95.69 81 ALA A CA 1
ATOM 598 C C . ALA A 1 81 ? -20.210 2.538 17.160 1.00 95.69 81 ALA A C 1
ATOM 600 O O . ALA A 1 81 ? -21.337 2.044 17.146 1.00 95.69 81 ALA A O 1
ATOM 601 N N . ALA A 1 82 ? -19.995 3.831 16.891 1.00 95.75 82 ALA A N 1
ATOM 602 C CA . ALA A 1 82 ? -21.051 4.745 16.461 1.00 95.75 82 ALA A CA 1
ATOM 603 C C . ALA A 1 82 ? -21.413 4.577 14.972 1.00 95.75 82 ALA A C 1
ATOM 605 O O . ALA A 1 82 ? -22.585 4.698 14.617 1.00 95.75 82 ALA A O 1
ATOM 606 N N . ASN A 1 83 ? -20.429 4.273 14.117 1.00 94.88 83 ASN A N 1
ATOM 607 C CA . ASN A 1 83 ? -20.575 4.154 12.663 1.00 94.88 83 ASN A CA 1
ATOM 608 C C . ASN A 1 83 ? -19.920 2.857 12.137 1.00 94.88 83 ASN A C 1
ATOM 610 O O . ASN A 1 83 ? -18.841 2.900 11.543 1.00 94.88 83 ASN A O 1
ATOM 614 N N . PRO A 1 84 ? -20.559 1.685 12.314 1.00 92.62 84 PRO A N 1
ATOM 615 C CA . PRO A 1 84 ? -19.915 0.387 12.077 1.00 92.62 84 PRO A CA 1
ATOM 616 C C . PRO A 1 84 ? -19.636 0.059 10.606 1.00 92.62 84 PRO A C 1
ATOM 618 O O . PRO A 1 84 ? -18.885 -0.869 10.333 1.00 92.62 84 PRO A O 1
ATOM 621 N N . ASN A 1 85 ? -20.222 0.805 9.666 1.00 94.69 85 ASN A N 1
ATOM 622 C CA . ASN A 1 85 ? -20.067 0.606 8.221 1.00 94.69 85 ASN A CA 1
ATOM 623 C C . ASN A 1 85 ? -19.384 1.809 7.554 1.00 94.69 85 ASN A C 1
ATOM 625 O O . ASN A 1 85 ? -19.725 2.172 6.431 1.00 94.69 85 ASN A O 1
ATOM 629 N N . ASP A 1 86 ? -18.469 2.472 8.255 1.00 96.56 86 ASP A N 1
ATOM 630 C CA . ASP A 1 86 ? -17.683 3.564 7.686 1.00 96.56 86 ASP A CA 1
ATOM 631 C C . ASP A 1 86 ? -16.351 3.028 7.140 1.00 96.56 86 ASP A C 1
ATOM 633 O O . ASP A 1 86 ? -15.428 2.705 7.893 1.00 96.56 86 ASP A O 1
ATOM 637 N N . ALA A 1 87 ? -16.256 2.921 5.812 1.00 96.62 87 ALA A N 1
ATOM 638 C CA . ALA A 1 87 ? -15.050 2.445 5.137 1.00 96.62 87 ALA A CA 1
ATOM 639 C C . ALA A 1 87 ? -13.832 3.346 5.402 1.00 96.62 87 ALA A C 1
ATOM 641 O O . ALA A 1 87 ? -12.713 2.845 5.474 1.00 96.62 87 ALA A O 1
ATOM 642 N N . GLY A 1 88 ? -14.040 4.654 5.584 1.00 96.69 88 GLY A N 1
ATOM 643 C CA . GLY A 1 88 ? -12.971 5.604 5.877 1.00 96.69 88 GLY A CA 1
ATOM 644 C C . GLY A 1 88 ? -12.380 5.378 7.266 1.00 96.69 88 GLY A C 1
ATOM 645 O O . GLY A 1 88 ? -11.161 5.353 7.414 1.00 96.69 88 GLY A O 1
ATOM 646 N N . LEU A 1 89 ? -13.221 5.125 8.276 1.00 97.38 89 LEU A N 1
ATOM 647 C CA . LEU A 1 89 ? -12.749 4.769 9.621 1.00 97.38 89 LEU A CA 1
ATOM 648 C C . LEU A 1 89 ? -12.036 3.408 9.644 1.00 97.38 89 LEU A C 1
ATOM 650 O O . LEU A 1 89 ? -11.029 3.252 10.333 1.00 97.38 89 LEU A O 1
ATOM 654 N N . MET A 1 90 ? -12.512 2.431 8.866 1.00 98.25 90 MET A N 1
ATOM 655 C CA . MET A 1 90 ? -11.826 1.140 8.718 1.00 98.25 90 MET A CA 1
ATOM 656 C C . MET A 1 90 ? -10.459 1.296 8.039 1.00 98.25 90 MET A C 1
ATOM 658 O O . MET A 1 90 ? -9.479 0.721 8.509 1.00 98.25 90 MET A O 1
ATOM 662 N N . ALA A 1 91 ? -10.369 2.103 6.979 1.00 98.25 91 ALA A N 1
ATOM 663 C CA . ALA A 1 91 ? -9.103 2.410 6.318 1.00 98.25 91 ALA A CA 1
ATOM 664 C C . ALA A 1 91 ? -8.151 3.183 7.245 1.00 98.25 91 ALA A C 1
ATOM 666 O O . ALA A 1 91 ? -6.967 2.872 7.299 1.00 98.25 91 ALA A O 1
ATOM 667 N N . ALA A 1 92 ? -8.661 4.121 8.050 1.00 98.12 92 ALA A N 1
ATOM 668 C CA . ALA A 1 92 ? -7.870 4.816 9.065 1.00 98.12 92 ALA A CA 1
ATOM 669 C C . ALA A 1 92 ? -7.300 3.852 10.120 1.00 98.12 92 ALA A C 1
ATOM 671 O O . ALA A 1 92 ? -6.159 4.013 10.550 1.00 98.12 92 ALA A O 1
ATOM 672 N N . MET A 1 93 ? -8.057 2.818 10.497 1.00 98.19 93 MET A N 1
ATOM 673 C CA . MET A 1 93 ? -7.552 1.758 11.368 1.00 98.19 93 MET A CA 1
ATOM 674 C C . MET A 1 93 ? -6.447 0.951 10.672 1.00 98.19 93 MET A C 1
ATOM 676 O O . MET A 1 93 ? -5.411 0.679 11.277 1.00 98.19 93 MET A O 1
ATOM 680 N N . GLY A 1 94 ? -6.627 0.636 9.385 1.00 98.19 94 GLY A N 1
ATOM 681 C CA . GLY A 1 94 ? -5.591 0.040 8.538 1.00 98.19 94 GLY A CA 1
ATOM 682 C C . GLY A 1 94 ? -4.299 0.863 8.518 1.00 98.19 94 GLY A C 1
ATOM 683 O O . GLY A 1 94 ? -3.232 0.307 8.764 1.00 98.19 94 GLY A O 1
ATOM 684 N N . ASN A 1 95 ? -4.403 2.184 8.332 1.00 98.31 95 ASN A N 1
ATOM 685 C CA . ASN A 1 95 ? -3.275 3.125 8.349 1.00 98.31 95 ASN A CA 1
ATOM 686 C C . ASN A 1 95 ? -2.513 3.095 9.683 1.00 98.31 95 ASN A C 1
ATOM 688 O O . ASN A 1 95 ? -1.289 3.041 9.694 1.00 98.31 95 ASN A O 1
ATOM 692 N N . ILE A 1 96 ? -3.216 3.059 10.818 1.00 97.50 96 ILE A N 1
ATOM 693 C CA . ILE A 1 96 ? -2.572 2.984 12.139 1.00 97.50 96 ILE A CA 1
ATOM 694 C C . ILE A 1 96 ? -1.743 1.701 12.288 1.00 97.50 96 ILE A C 1
ATOM 696 O O . ILE A 1 96 ? -0.616 1.734 12.785 1.00 97.50 96 ILE A O 1
ATOM 700 N N . TYR A 1 97 ? -2.282 0.557 11.858 1.00 97.81 97 TYR A N 1
ATOM 701 C CA . TYR A 1 97 ? -1.529 -0.697 11.885 1.00 97.81 97 TYR A CA 1
ATOM 702 C C . TYR A 1 97 ? -0.399 -0.719 10.853 1.00 97.81 97 TYR A C 1
ATOM 704 O O . TYR A 1 97 ? 0.650 -1.304 11.126 1.00 97.81 97 TYR A O 1
ATOM 712 N N . PHE A 1 98 ? -0.584 -0.062 9.708 1.00 97.56 98 PHE A N 1
ATOM 713 C CA . PHE A 1 98 ? 0.451 0.124 8.698 1.00 97.56 98 PHE A CA 1
ATOM 714 C C . PHE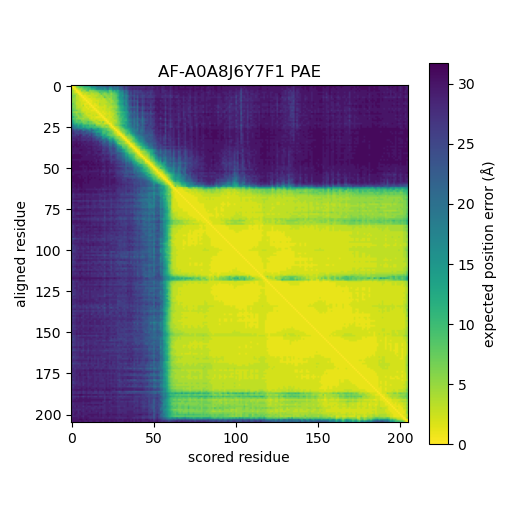 A 1 98 ? 1.641 0.905 9.266 1.00 97.56 98 PHE A C 1
ATOM 716 O O . PHE A 1 98 ? 2.769 0.421 9.215 1.00 97.56 98 PHE A O 1
ATOM 723 N N . ASP A 1 99 ? 1.395 2.053 9.897 1.00 96.19 99 ASP A N 1
ATOM 724 C CA . ASP A 1 99 ? 2.437 2.882 10.517 1.00 96.19 99 ASP A CA 1
ATOM 725 C C . ASP A 1 99 ? 3.181 2.130 11.633 1.00 96.19 99 ASP A C 1
ATOM 727 O O . ASP A 1 99 ? 4.385 2.298 11.826 1.00 96.19 99 ASP A O 1
ATOM 731 N N . ALA A 1 100 ? 2.480 1.236 12.336 1.00 95.50 100 ALA A N 1
ATOM 732 C CA . ALA A 1 100 ? 3.060 0.343 13.337 1.00 95.50 100 ALA A CA 1
ATOM 733 C C . ALA A 1 100 ? 3.779 -0.887 12.742 1.00 95.50 100 ALA A C 1
ATOM 735 O O . ALA A 1 100 ? 4.182 -1.777 13.492 1.00 95.50 100 ALA A O 1
ATOM 736 N N . SER A 1 101 ? 3.913 -0.979 11.413 1.00 96.44 101 SER A N 1
ATOM 737 C CA . SER A 1 101 ? 4.471 -2.133 10.687 1.00 96.44 101 SER A CA 1
ATOM 738 C C . SER A 1 101 ? 3.776 -3.470 10.990 1.00 96.44 101 SER A C 1
ATOM 740 O O . SER A 1 101 ? 4.342 -4.552 10.824 1.00 96.44 101 SER A O 1
ATOM 742 N N . ARG A 1 102 ? 2.518 -3.415 11.435 1.00 97.00 102 ARG A N 1
ATOM 743 C CA . ARG A 1 102 ? 1.666 -4.572 11.726 1.00 97.00 102 ARG A CA 1
ATOM 744 C C . ARG A 1 102 ? 0.859 -4.943 10.487 1.00 97.00 102 ARG A C 1
ATOM 746 O O . ARG A 1 102 ? -0.361 -4.798 10.440 1.00 97.00 102 ARG A O 1
ATOM 753 N N . TRP A 1 103 ? 1.561 -5.428 9.467 1.00 98.00 103 TRP A N 1
ATOM 754 C CA . TRP A 1 103 ? 0.996 -5.688 8.138 1.00 98.00 103 TRP A CA 1
ATOM 755 C C . TRP A 1 103 ? -0.222 -6.628 8.128 1.00 98.00 103 TRP A C 1
ATOM 757 O O . TRP A 1 103 ? -1.187 -6.302 7.437 1.00 98.00 103 TRP A O 1
ATOM 767 N N . PRO A 1 104 ? -0.259 -7.743 8.892 1.00 98.31 104 PRO A N 1
ATOM 768 C CA . PRO A 1 104 ? -1.444 -8.603 8.927 1.00 98.31 104 PRO A CA 1
ATOM 769 C C . PRO A 1 104 ? -2.684 -7.891 9.479 1.00 98.31 104 PRO A C 1
ATOM 771 O O . PRO A 1 104 ? -3.767 -8.036 8.922 1.00 98.31 104 PRO A O 1
ATOM 774 N N . ASP A 1 105 ? -2.524 -7.083 10.530 1.00 98.12 105 ASP A N 1
ATOM 775 C CA . ASP A 1 105 ? -3.631 -6.316 11.103 1.00 98.12 105 ASP A CA 1
ATOM 776 C C . ASP A 1 105 ? -4.101 -5.217 10.136 1.00 98.12 105 ASP A C 1
ATOM 778 O O . ASP A 1 105 ? -5.303 -5.029 9.944 1.00 98.12 105 ASP A O 1
ATOM 782 N N . ALA A 1 106 ? -3.162 -4.527 9.476 1.00 98.69 106 ALA A N 1
ATOM 783 C CA . ALA A 1 106 ? -3.471 -3.520 8.461 1.00 98.69 106 ALA A CA 1
ATOM 784 C C . ALA A 1 106 ? -4.272 -4.122 7.297 1.00 98.69 106 ALA A C 1
ATOM 786 O O . ALA A 1 106 ? -5.305 -3.576 6.908 1.00 98.69 106 ALA A O 1
ATOM 787 N N . ARG A 1 107 ? -3.839 -5.286 6.790 1.00 98.75 107 ARG A N 1
ATOM 788 C CA . ARG A 1 107 ? -4.537 -6.042 5.740 1.00 98.75 107 ARG A CA 1
ATOM 789 C C . ARG A 1 107 ? -5.984 -6.305 6.135 1.00 98.75 107 ARG A C 1
ATOM 791 O O . ARG A 1 107 ? -6.886 -5.973 5.373 1.00 98.75 107 ARG A O 1
ATOM 798 N N . ASP A 1 108 ? -6.201 -6.871 7.320 1.00 98.44 108 ASP A N 1
ATOM 799 C CA . ASP A 1 108 ? -7.535 -7.261 7.777 1.00 98.44 108 ASP A CA 1
ATOM 800 C C . ASP A 1 108 ? -8.482 -6.047 7.865 1.00 98.44 108 ASP A C 1
ATOM 802 O O . ASP A 1 108 ? -9.673 -6.156 7.565 1.00 98.44 108 ASP A O 1
ATOM 806 N N . TRP A 1 109 ? -7.969 -4.872 8.241 1.00 98.44 109 TRP A N 1
ATOM 807 C CA . TRP A 1 109 ? -8.759 -3.638 8.292 1.00 98.44 109 TRP A CA 1
ATOM 808 C C . TRP A 1 109 ? -9.046 -3.025 6.924 1.00 98.44 109 TRP A C 1
ATOM 810 O O . TRP A 1 109 ? -10.188 -2.635 6.673 1.00 98.44 109 TRP A O 1
ATOM 820 N N . TYR A 1 110 ? -8.076 -2.997 6.013 1.00 98.62 110 TYR A N 1
ATOM 821 C CA . TYR A 1 110 ? -8.336 -2.561 4.641 1.00 98.62 110 TYR A CA 1
ATOM 822 C C . TYR A 1 110 ? -9.280 -3.510 3.900 1.00 98.62 110 TYR A C 1
ATOM 824 O O . TYR A 1 110 ? -10.145 -3.056 3.155 1.00 98.62 110 TYR A O 1
ATOM 832 N N . GLU A 1 111 ? -9.187 -4.823 4.127 1.00 98.19 111 GLU A N 1
ATOM 833 C CA . GLU A 1 111 ? -10.131 -5.781 3.547 1.00 98.19 111 GLU A CA 1
ATOM 834 C C . GLU A 1 111 ? -11.558 -5.546 4.051 1.00 98.19 111 GLU A C 1
ATOM 836 O O . GLU A 1 111 ? -12.493 -5.572 3.250 1.00 98.19 111 GLU A O 1
ATOM 841 N N . LYS A 1 112 ? -11.741 -5.238 5.342 1.00 97.44 112 LYS A N 1
ATOM 842 C CA . LYS A 1 112 ? -13.043 -4.796 5.871 1.00 97.44 112 LYS A CA 1
ATOM 843 C C . LYS A 1 112 ? -13.510 -3.503 5.203 1.00 97.44 112 LYS A C 1
ATOM 845 O O . LYS A 1 112 ? -14.665 -3.422 4.789 1.00 97.44 112 LYS A O 1
ATOM 850 N N . ALA A 1 113 ? -12.620 -2.523 5.036 1.00 98.00 113 ALA A N 1
ATOM 851 C CA . ALA A 1 113 ? -12.949 -1.273 4.358 1.00 98.00 113 ALA A CA 1
ATOM 852 C C . ALA A 1 113 ? -13.432 -1.519 2.916 1.00 98.00 113 ALA A C 1
ATOM 854 O O . ALA A 1 113 ? -14.444 -0.955 2.502 1.00 98.00 113 ALA A O 1
ATOM 855 N N . LEU A 1 114 ? -12.787 -2.435 2.183 1.00 96.75 114 LEU A N 1
ATOM 856 C CA . LEU A 1 114 ? -13.184 -2.829 0.827 1.00 96.75 114 LEU A CA 1
ATOM 857 C C . LEU A 1 114 ? -14.462 -3.679 0.775 1.00 96.75 114 LEU A C 1
ATOM 859 O O . LEU A 1 114 ? -15.137 -3.694 -0.252 1.00 96.75 114 LEU A O 1
ATOM 863 N N . GLN A 1 115 ? -14.844 -4.372 1.850 1.00 96.31 115 GLN A N 1
ATOM 864 C CA . GLN A 1 115 ? -16.160 -5.026 1.917 1.00 96.31 115 GLN A CA 1
ATOM 865 C C . GLN A 1 115 ? -17.299 -3.999 1.950 1.00 96.31 115 GLN A C 1
ATOM 867 O O . GLN A 1 115 ? -18.381 -4.269 1.431 1.00 96.31 115 GLN A O 1
ATOM 872 N N . VAL A 1 116 ? -17.050 -2.821 2.528 1.00 94.75 116 VAL A N 1
ATOM 873 C CA . VAL A 1 116 ? -18.007 -1.708 2.578 1.00 94.75 116 VAL A CA 1
ATOM 874 C C . VAL A 1 116 ? -17.920 -0.843 1.315 1.00 94.75 116 VAL A C 1
ATOM 876 O O . VAL A 1 116 ? -18.945 -0.510 0.723 1.00 94.75 116 VAL A O 1
ATOM 879 N N . SER A 1 117 ? -16.705 -0.503 0.876 1.00 92.88 117 SER A N 1
ATOM 880 C CA . SER A 1 117 ? -16.424 0.315 -0.309 1.00 92.88 117 SER A CA 1
ATOM 881 C C . SER A 1 117 ? -15.467 -0.414 -1.256 1.00 92.88 117 SER A C 1
ATOM 883 O O . SER A 1 117 ? -14.254 -0.235 -1.222 1.00 92.88 117 SER A O 1
ATOM 885 N N . SER A 1 118 ? -16.022 -1.261 -2.124 1.00 89.19 118 SER A N 1
ATOM 886 C CA . SER A 1 118 ? -15.248 -2.206 -2.955 1.00 89.19 118 SER A CA 1
ATOM 887 C C . SER A 1 118 ? -14.332 -1.608 -4.030 1.00 89.19 118 SER A C 1
ATOM 889 O O . SER A 1 118 ? -13.559 -2.348 -4.647 1.00 89.19 118 SER A O 1
ATOM 891 N N . GLY A 1 119 ? -14.412 -0.299 -4.266 1.00 91.62 119 GLY A N 1
ATOM 892 C CA . GLY A 1 119 ? -13.770 0.367 -5.395 1.00 91.62 119 GLY A CA 1
ATOM 893 C C . GLY A 1 119 ? -13.149 1.712 -5.051 1.00 91.62 119 GLY A C 1
ATOM 894 O O . GLY A 1 119 ? -13.124 2.571 -5.916 1.00 91.62 119 GLY A O 1
ATOM 895 N N . ASP A 1 120 ? -12.694 1.939 -3.819 1.00 96.62 120 ASP A N 1
ATOM 896 C CA . ASP A 1 120 ? -11.871 3.121 -3.536 1.00 96.62 120 ASP A CA 1
ATOM 897 C C . ASP A 1 120 ? -10.423 2.863 -4.005 1.00 96.62 120 ASP A C 1
ATOM 899 O O . ASP A 1 120 ? -9.774 1.953 -3.473 1.00 96.62 120 ASP A O 1
ATOM 903 N N . PRO A 1 121 ? -9.896 3.618 -4.991 1.00 97.88 121 PRO A N 1
ATOM 904 C CA . PRO A 1 121 ? -8.552 3.391 -5.517 1.00 97.88 121 PRO A CA 1
ATOM 905 C C . PRO A 1 121 ? -7.454 3.661 -4.480 1.00 97.88 121 PRO A C 1
ATOM 907 O O . PRO A 1 121 ? -6.403 3.024 -4.554 1.00 97.88 121 PRO A O 1
ATOM 910 N N . ASN A 1 122 ? -7.696 4.523 -3.482 1.00 98.06 122 ASN A N 1
ATOM 911 C CA . ASN A 1 122 ? -6.733 4.756 -2.405 1.00 98.06 122 ASN A CA 1
ATOM 912 C C . ASN A 1 122 ? -6.634 3.515 -1.513 1.00 98.06 122 ASN A C 1
ATOM 914 O O . ASN A 1 122 ? -5.548 2.979 -1.337 1.00 98.06 122 ASN A O 1
ATOM 918 N N . ILE A 1 123 ? -7.773 2.982 -1.055 1.00 98.50 123 ILE A N 1
ATOM 919 C CA . ILE A 1 123 ? -7.804 1.789 -0.190 1.00 98.50 123 ILE A CA 1
ATOM 920 C C . ILE A 1 123 ? -7.226 0.566 -0.920 1.00 98.50 123 ILE A C 1
ATOM 922 O O . ILE A 1 123 ? -6.506 -0.236 -0.325 1.00 98.50 123 ILE A O 1
ATOM 926 N N . LEU A 1 124 ? -7.515 0.415 -2.219 1.00 98.75 124 LEU A N 1
ATOM 927 C CA . LEU A 1 124 ? -6.920 -0.640 -3.046 1.00 98.75 124 LEU A CA 1
ATOM 928 C C . LEU A 1 124 ? -5.392 -0.509 -3.121 1.00 98.75 124 LEU A C 1
ATOM 930 O O . LEU A 1 124 ? -4.694 -1.516 -3.002 1.00 98.75 124 LEU A O 1
ATOM 934 N N . THR A 1 125 ? -4.882 0.713 -3.286 1.00 98.81 125 THR A N 1
ATOM 935 C CA . THR A 1 125 ? -3.442 0.993 -3.328 1.00 98.81 125 THR A CA 1
ATOM 936 C C . THR A 1 125 ? -2.787 0.752 -1.969 1.00 98.81 125 THR A C 1
ATOM 938 O O . THR A 1 125 ? -1.774 0.060 -1.908 1.00 98.81 125 THR A O 1
ATOM 941 N N . ASP A 1 126 ? -3.382 1.221 -0.873 1.00 98.69 126 ASP A N 1
ATOM 942 C CA . ASP A 1 126 ? -2.853 1.025 0.482 1.00 98.69 126 ASP A CA 1
ATOM 943 C C . ASP A 1 126 ? -2.791 -0.467 0.845 1.00 98.69 126 ASP A C 1
ATOM 945 O O . ASP A 1 126 ? -1.770 -0.966 1.328 1.00 98.69 126 ASP A O 1
ATOM 949 N N . LEU A 1 127 ? -3.843 -1.228 0.519 1.00 98.75 127 LEU A N 1
ATOM 950 C CA . LEU A 1 127 ? -3.845 -2.680 0.684 1.00 98.75 127 LEU A CA 1
ATOM 951 C C . LEU A 1 127 ? -2.793 -3.358 -0.206 1.00 98.75 127 LEU A C 1
ATOM 953 O O . LEU A 1 127 ? -2.152 -4.316 0.227 1.00 98.75 127 LEU A O 1
ATOM 957 N N . ALA A 1 128 ? -2.569 -2.872 -1.427 1.00 98.81 128 ALA A N 1
ATOM 958 C CA . ALA A 1 128 ? -1.510 -3.397 -2.281 1.00 98.81 128 ALA A CA 1
ATOM 959 C C . ALA A 1 128 ? -0.120 -3.193 -1.664 1.00 98.81 128 ALA A C 1
ATOM 961 O O . ALA A 1 128 ? 0.708 -4.107 -1.709 1.00 98.81 128 ALA A O 1
ATOM 962 N N . VAL A 1 129 ? 0.137 -2.036 -1.048 1.00 98.88 129 VAL A N 1
ATOM 963 C CA . VAL A 1 129 ? 1.393 -1.775 -0.329 1.00 98.88 129 VAL A CA 1
ATOM 964 C C . VAL A 1 129 ? 1.523 -2.699 0.885 1.00 98.88 129 VAL A C 1
ATOM 966 O O . VAL A 1 129 ? 2.610 -3.215 1.147 1.00 98.88 129 VAL A O 1
ATOM 969 N N . VAL A 1 130 ? 0.431 -2.993 1.597 1.00 98.81 130 VAL A N 1
ATOM 970 C CA . VAL A 1 130 ? 0.438 -4.012 2.661 1.00 98.81 130 VAL A CA 1
ATOM 971 C C . VAL A 1 130 ? 0.826 -5.387 2.116 1.00 98.81 130 VAL A C 1
ATOM 973 O O . VAL A 1 130 ? 1.711 -6.031 2.676 1.00 98.81 130 VAL A O 1
ATOM 976 N N . TYR A 1 131 ? 0.229 -5.829 1.006 1.00 98.88 131 TYR A N 1
ATOM 977 C CA . TYR A 1 131 ? 0.574 -7.115 0.390 1.00 98.88 131 TYR A CA 1
ATOM 978 C C . TYR A 1 131 ? 2.025 -7.181 -0.079 1.00 98.88 131 TYR A C 1
ATOM 980 O O . TYR A 1 131 ? 2.682 -8.202 0.114 1.00 98.88 131 TYR A O 1
ATOM 988 N N . ARG A 1 132 ? 2.564 -6.074 -0.598 1.00 98.75 132 ARG A N 1
ATOM 989 C CA . ARG A 1 132 ? 3.992 -5.951 -0.903 1.00 98.75 132 ARG A CA 1
ATOM 990 C C . ARG A 1 132 ? 4.856 -6.171 0.345 1.00 98.75 132 ARG A C 1
ATOM 992 O O . ARG A 1 132 ? 5.794 -6.958 0.296 1.00 98.75 132 ARG A O 1
ATOM 999 N N . ASN A 1 133 ? 4.526 -5.534 1.472 1.00 98.56 133 ASN A N 1
ATOM 1000 C CA . ASN A 1 133 ? 5.256 -5.714 2.738 1.00 98.56 133 ASN A CA 1
ATOM 1001 C C . ASN A 1 133 ? 5.123 -7.132 3.323 1.00 98.56 133 ASN A C 1
ATOM 1003 O O . ASN A 1 133 ? 5.999 -7.582 4.059 1.00 98.56 133 ASN A O 1
ATOM 1007 N N . LEU A 1 134 ? 4.050 -7.848 2.982 1.00 98.50 134 LEU A N 1
ATOM 1008 C CA . LEU A 1 134 ? 3.861 -9.263 3.315 1.00 98.50 134 LEU A CA 1
ATOM 1009 C C . LEU A 1 134 ? 4.607 -10.220 2.364 1.00 98.50 134 LEU A C 1
ATOM 1011 O O . LEU A 1 134 ? 4.630 -11.422 2.619 1.00 98.50 134 LEU A O 1
ATOM 1015 N N . GLY A 1 135 ? 5.217 -9.715 1.286 1.00 98.38 135 GLY A N 1
ATOM 1016 C CA . GLY A 1 135 ? 5.880 -10.525 0.258 1.00 98.38 135 GLY A CA 1
ATOM 1017 C C . GLY A 1 135 ? 4.928 -11.153 -0.768 1.00 98.38 135 GLY A C 1
ATOM 1018 O O . GLY A 1 135 ? 5.349 -11.975 -1.577 1.00 98.38 135 GLY A O 1
ATOM 1019 N N . GLU A 1 136 ? 3.647 -10.784 -0.756 1.00 98.75 136 GLU A N 1
ATOM 1020 C CA . GLU A 1 136 ? 2.626 -11.259 -1.698 1.00 98.75 136 GLU A CA 1
ATOM 1021 C C . GLU A 1 136 ? 2.552 -10.315 -2.916 1.00 98.75 136 GLU A C 1
ATOM 1023 O O . GLU A 1 136 ? 1.570 -9.599 -3.136 1.00 98.75 136 GLU A O 1
ATOM 1028 N N . PHE A 1 137 ? 3.629 -10.274 -3.700 1.00 98.69 137 PHE A N 1
ATOM 1029 C CA . PHE A 1 137 ? 3.832 -9.271 -4.751 1.00 98.69 137 PHE A CA 1
ATOM 1030 C C . PHE A 1 137 ? 2.819 -9.360 -5.898 1.00 98.69 137 PHE A C 1
ATOM 1032 O O . PHE A 1 137 ? 2.315 -8.339 -6.358 1.00 98.69 137 PHE A O 1
ATOM 1039 N N . GLU A 1 138 ? 2.452 -10.559 -6.344 1.00 98.56 138 GLU A N 1
ATOM 1040 C CA . GLU A 1 138 ? 1.445 -10.741 -7.393 1.00 98.56 138 GLU A CA 1
ATOM 1041 C C . GLU A 1 138 ? 0.078 -10.210 -6.954 1.00 98.56 138 GLU A C 1
ATOM 1043 O O . GLU A 1 138 ? -0.601 -9.534 -7.725 1.00 98.56 138 GLU A O 1
ATOM 1048 N N . ARG A 1 139 ? -0.295 -10.431 -5.690 1.00 98.62 139 ARG A N 1
ATOM 1049 C CA . ARG A 1 139 ? -1.545 -9.911 -5.125 1.00 98.62 139 ARG A CA 1
ATOM 1050 C C . ARG A 1 139 ? -1.516 -8.391 -4.981 1.00 98.62 139 ARG A C 1
ATOM 1052 O O . ARG A 1 139 ? -2.538 -7.736 -5.181 1.00 98.62 139 ARG A O 1
ATOM 1059 N N . SER A 1 140 ? -0.343 -7.828 -4.685 1.00 98.88 140 SER A N 1
ATOM 1060 C CA . SER A 1 140 ? -0.116 -6.383 -4.756 1.00 98.88 140 SER A CA 1
ATOM 1061 C C . SER A 1 140 ? -0.408 -5.855 -6.166 1.00 98.88 140 SER A C 1
ATOM 1063 O O . SER A 1 140 ? -1.230 -4.954 -6.318 1.00 98.88 140 SER A O 1
ATOM 1065 N N . ILE A 1 141 ? 0.158 -6.474 -7.209 1.00 98.88 141 ILE A N 1
ATOM 1066 C CA . ILE A 1 141 ? -0.100 -6.097 -8.610 1.00 98.88 141 ILE A CA 1
ATOM 1067 C C . ILE A 1 141 ? -1.588 -6.191 -8.967 1.00 98.88 141 ILE A C 1
ATOM 1069 O O . ILE A 1 141 ? -2.118 -5.250 -9.550 1.00 98.88 141 ILE A O 1
ATOM 1073 N N . GLU A 1 142 ? -2.284 -7.264 -8.582 1.00 98.75 142 GLU A N 1
ATOM 1074 C CA . GLU A 1 142 ? -3.724 -7.416 -8.844 1.00 98.75 142 GLU A CA 1
ATOM 1075 C C . GLU A 1 142 ? -4.557 -6.273 -8.242 1.00 98.75 142 GLU A C 1
ATOM 1077 O O . GLU A 1 142 ? -5.510 -5.787 -8.855 1.00 98.75 142 GLU A O 1
ATOM 1082 N N . LEU A 1 143 ? -4.212 -5.826 -7.033 1.00 98.75 143 LEU A N 1
ATOM 1083 C CA . LEU A 1 143 ? -4.896 -4.715 -6.375 1.00 98.75 143 LEU A CA 1
ATOM 1084 C C . LEU A 1 143 ? -4.568 -3.367 -7.014 1.00 98.75 143 LEU A C 1
ATOM 1086 O O . LEU A 1 143 ? -5.473 -2.550 -7.182 1.00 98.75 143 LEU A O 1
ATOM 1090 N N . LEU A 1 144 ? -3.317 -3.156 -7.426 1.00 98.88 144 LEU A N 1
ATOM 1091 C CA . LEU A 1 144 ? -2.912 -1.960 -8.169 1.00 98.88 144 LEU A CA 1
ATOM 1092 C C . LEU A 1 144 ? -3.622 -1.895 -9.524 1.00 98.88 144 LEU A C 1
ATOM 1094 O O . LEU A 1 144 ? -4.129 -0.842 -9.899 1.00 98.88 144 LEU A O 1
ATOM 1098 N N . ASP A 1 145 ? -3.750 -3.025 -10.221 1.00 98.75 145 ASP A N 1
ATOM 1099 C CA . ASP A 1 145 ? -4.510 -3.127 -11.469 1.00 98.75 145 ASP A CA 1
ATOM 1100 C C . ASP A 1 145 ? -5.988 -2.803 -11.268 1.00 98.75 145 ASP A C 1
ATOM 1102 O O . ASP A 1 145 ? -6.589 -2.101 -12.083 1.00 98.75 145 ASP A O 1
ATOM 1106 N N . ARG A 1 146 ? -6.578 -3.248 -10.155 1.00 98.56 146 ARG A N 1
ATOM 1107 C CA . ARG A 1 146 ? -7.945 -2.865 -9.788 1.00 98.56 146 ARG A CA 1
ATOM 1108 C C . ARG A 1 146 ? -8.061 -1.373 -9.487 1.00 98.56 146 ARG A C 1
ATOM 1110 O O . ARG A 1 146 ? -9.024 -0.764 -9.943 1.00 98.56 146 ARG A O 1
ATOM 1117 N N . ALA A 1 147 ? -7.112 -0.781 -8.760 1.00 98.69 147 ALA A N 1
ATOM 1118 C CA . ALA A 1 147 ? -7.106 0.657 -8.482 1.00 98.69 147 ALA A CA 1
ATOM 1119 C C . ALA A 1 147 ? -7.034 1.473 -9.784 1.00 98.69 147 ALA A C 1
ATOM 1121 O O . ALA A 1 147 ? -7.833 2.384 -9.984 1.00 98.69 147 ALA A O 1
ATOM 1122 N N . ILE A 1 148 ? -6.151 1.076 -10.706 1.00 98.56 148 ILE A N 1
ATOM 1123 C CA . ILE A 1 148 ? -5.989 1.681 -12.037 1.00 98.56 148 ILE A CA 1
ATOM 1124 C C . ILE A 1 148 ? -7.243 1.494 -12.903 1.00 98.56 148 ILE A C 1
ATOM 1126 O O . ILE A 1 148 ? -7.608 2.383 -13.669 1.00 98.56 148 ILE A O 1
ATOM 1130 N N . ALA A 1 149 ? -7.919 0.347 -12.806 1.00 98.31 149 ALA A N 1
ATOM 1131 C CA . ALA A 1 149 ? -9.160 0.106 -13.538 1.00 98.31 149 ALA A CA 1
ATOM 1132 C C . ALA A 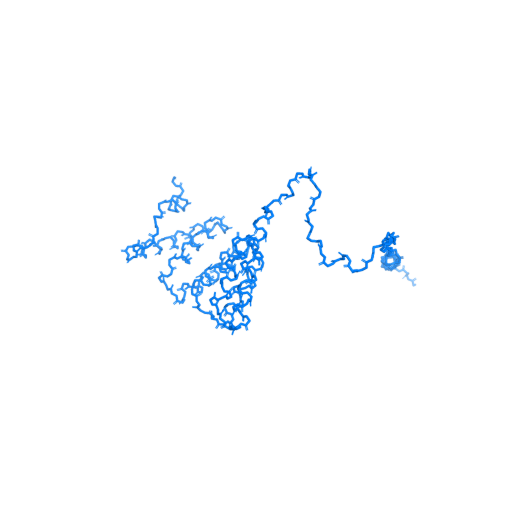1 149 ? -10.322 0.981 -13.037 1.00 98.31 149 ALA A C 1
ATOM 1134 O O . ALA A 1 149 ? -11.195 1.343 -13.825 1.00 98.31 149 ALA A O 1
ATOM 1135 N N . VAL A 1 150 ? -10.339 1.313 -11.742 1.00 98.00 150 VAL A N 1
ATOM 1136 C CA . VAL A 1 150 ? -11.308 2.249 -11.154 1.00 98.00 150 VAL A CA 1
ATOM 1137 C C . VAL A 1 150 ? -10.985 3.689 -11.551 1.00 98.00 150 VAL A C 1
ATOM 1139 O O . VAL A 1 150 ? -11.874 4.418 -11.987 1.00 98.00 150 VAL A O 1
ATOM 1142 N N . ASP A 1 151 ? -9.726 4.095 -11.399 1.00 97.50 151 ASP A N 1
ATOM 1143 C CA . ASP A 1 151 ? -9.236 5.420 -11.763 1.00 97.50 151 ASP A CA 1
ATOM 1144 C C . ASP A 1 151 ? -7.892 5.300 -12.487 1.00 97.50 151 ASP A C 1
ATOM 1146 O O . ASP A 1 151 ? -6.829 5.150 -11.881 1.00 97.50 151 ASP A O 1
ATOM 1150 N N . SER A 1 152 ? -7.934 5.425 -13.815 1.00 96.94 152 SER A N 1
ATOM 1151 C CA . SER A 1 152 ? -6.741 5.334 -14.659 1.00 96.94 152 SER A CA 1
ATOM 1152 C C . SER A 1 152 ? -5.728 6.454 -14.402 1.00 96.94 152 SER A C 1
ATOM 1154 O O . SER A 1 152 ? -4.564 6.313 -14.775 1.00 96.94 152 SER A O 1
ATOM 1156 N N . GLY A 1 153 ? -6.163 7.563 -13.791 1.00 96.62 153 GLY A N 1
ATOM 1157 C CA . GLY A 1 153 ? -5.324 8.694 -13.400 1.00 96.62 153 GLY A CA 1
ATOM 1158 C C . GLY A 1 153 ? -4.732 8.576 -11.994 1.00 96.62 153 GLY A C 1
ATOM 1159 O O . GLY A 1 153 ? -3.992 9.477 -11.584 1.00 96.62 153 GLY A O 1
ATOM 1160 N N . HIS A 1 154 ? -5.018 7.491 -11.263 1.00 97.88 154 HIS A N 1
ATOM 1161 C CA . HIS A 1 154 ? -4.525 7.273 -9.906 1.00 97.88 154 HIS A CA 1
ATOM 1162 C C . HIS A 1 154 ? -3.024 6.958 -9.900 1.00 97.88 154 HIS A C 1
ATOM 1164 O O . HIS A 1 154 ? -2.576 5.809 -9.943 1.00 97.88 154 HIS A O 1
ATOM 1170 N N . TRP A 1 155 ? -2.220 8.018 -9.886 1.00 97.88 155 TRP A N 1
ATOM 1171 C CA . TRP A 1 155 ? -0.776 7.939 -10.079 1.00 97.88 155 TRP A CA 1
ATOM 1172 C C . TRP A 1 155 ? -0.056 7.167 -8.967 1.00 97.88 155 TRP A C 1
ATOM 1174 O O . TRP A 1 155 ? 0.979 6.563 -9.239 1.00 97.88 155 TRP A O 1
ATOM 1184 N N . GLN A 1 156 ? -0.598 7.132 -7.744 1.00 98.38 156 GLN A N 1
ATOM 1185 C CA . GLN A 1 156 ? -0.024 6.354 -6.644 1.00 98.38 156 GLN A CA 1
ATOM 1186 C C . GLN A 1 156 ? -0.053 4.850 -6.938 1.00 98.38 156 GLN A C 1
ATOM 1188 O O . GLN A 1 156 ? 0.916 4.158 -6.621 1.00 98.38 156 GLN A O 1
ATOM 1193 N N . ALA A 1 157 ? -1.107 4.337 -7.585 1.00 98.56 157 ALA A N 1
ATOM 1194 C CA . ALA A 1 157 ? -1.136 2.936 -7.999 1.00 98.56 157 ALA A CA 1
ATOM 1195 C C . ALA A 1 157 ? -0.089 2.655 -9.080 1.00 98.56 157 ALA A C 1
ATOM 1197 O O . ALA A 1 157 ? 0.649 1.679 -8.978 1.00 98.56 157 ALA A O 1
ATOM 1198 N N . TRP A 1 158 ? 0.039 3.534 -10.079 1.00 98.56 158 TRP A N 1
ATOM 1199 C CA . TRP A 1 158 ? 1.078 3.406 -11.106 1.00 98.56 158 TRP A CA 1
ATOM 1200 C C . TRP A 1 158 ? 2.488 3.433 -10.512 1.00 98.56 158 TRP A C 1
ATOM 1202 O O . TRP A 1 158 ? 3.296 2.567 -10.836 1.00 98.56 158 TRP A O 1
ATOM 1212 N N . TYR A 1 159 ? 2.767 4.363 -9.596 1.00 98.44 159 TYR A N 1
ATOM 1213 C CA . TYR A 1 159 ? 4.053 4.450 -8.903 1.00 98.44 159 TYR A CA 1
ATOM 1214 C C . TYR A 1 159 ? 4.370 3.162 -8.133 1.00 98.44 159 TYR A C 1
ATOM 1216 O O . TYR A 1 159 ? 5.423 2.561 -8.338 1.00 98.44 159 TYR A O 1
ATOM 1224 N N . ASN A 1 160 ? 3.438 2.686 -7.300 1.00 98.69 160 ASN A N 1
ATOM 1225 C CA . ASN A 1 160 ? 3.627 1.440 -6.554 1.00 98.69 160 ASN A CA 1
ATOM 1226 C C . ASN A 1 160 ? 3.781 0.230 -7.486 1.00 98.69 160 ASN A C 1
ATOM 1228 O O . ASN A 1 160 ? 4.548 -0.679 -7.184 1.00 98.69 160 ASN A O 1
ATOM 1232 N N . LYS A 1 161 ? 3.125 0.234 -8.651 1.00 98.69 161 LYS A N 1
ATOM 1233 C CA . LYS A 1 161 ? 3.260 -0.828 -9.652 1.00 98.69 161 LYS A CA 1
ATOM 1234 C C . LYS A 1 161 ? 4.661 -0.867 -10.263 1.00 98.69 161 LYS A C 1
ATOM 1236 O O . LYS A 1 161 ? 5.215 -1.955 -10.409 1.00 98.69 161 LYS A O 1
ATOM 1241 N N . VAL A 1 162 ? 5.256 0.296 -10.555 1.00 98.56 162 VAL A N 1
ATOM 1242 C CA . VAL A 1 162 ? 6.666 0.387 -10.980 1.00 98.56 162 VAL A CA 1
ATOM 1243 C C . VAL A 1 162 ? 7.577 -0.184 -9.897 1.00 98.56 162 VAL A C 1
ATOM 1245 O O . VAL A 1 162 ? 8.415 -1.028 -10.202 1.00 98.56 162 VAL A O 1
ATOM 1248 N N . VAL A 1 163 ? 7.380 0.217 -8.636 1.00 98.44 163 VAL A N 1
ATOM 1249 C CA . VAL A 1 163 ? 8.188 -0.261 -7.502 1.00 98.44 163 VAL A CA 1
ATOM 1250 C C . VAL A 1 163 ? 8.115 -1.785 -7.373 1.00 98.44 163 VAL A C 1
ATOM 1252 O O . VAL A 1 163 ? 9.156 -2.438 -7.312 1.00 98.44 163 VAL A O 1
ATOM 1255 N N . VAL A 1 164 ? 6.910 -2.363 -7.392 1.00 98.69 164 VAL A N 1
ATOM 1256 C CA . VAL A 1 164 ? 6.733 -3.817 -7.256 1.00 98.69 164 VAL A CA 1
ATOM 1257 C C . VAL A 1 164 ? 7.364 -4.574 -8.423 1.00 98.69 164 VAL A C 1
ATOM 1259 O O . VAL A 1 164 ? 8.064 -5.566 -8.214 1.00 98.69 164 VAL A O 1
ATOM 1262 N N . TYR A 1 165 ? 7.180 -4.106 -9.660 1.00 98.62 165 TYR A N 1
ATOM 1263 C CA . TYR A 1 165 ? 7.816 -4.746 -10.809 1.00 98.62 165 TYR A CA 1
ATOM 1264 C C . TYR A 1 165 ? 9.337 -4.638 -10.790 1.00 98.62 165 TYR A C 1
ATOM 1266 O O . TYR A 1 165 ? 10.002 -5.629 -11.089 1.00 98.62 165 TYR A O 1
ATOM 1274 N N . GLN A 1 166 ? 9.888 -3.475 -10.446 1.00 97.94 166 GLN A N 1
ATOM 1275 C CA . GLN A 1 166 ? 11.326 -3.232 -10.513 1.00 97.94 166 GLN A CA 1
ATOM 1276 C C . GLN A 1 166 ? 12.080 -3.961 -9.397 1.00 97.94 166 GLN A C 1
ATOM 1278 O O . GLN A 1 166 ? 13.051 -4.675 -9.664 1.00 97.94 166 GLN A O 1
ATOM 1283 N N . PHE A 1 167 ? 11.630 -3.791 -8.153 1.00 97.56 167 PHE A N 1
ATOM 1284 C CA . PHE A 1 167 ? 12.410 -4.177 -6.979 1.00 97.56 167 PHE A CA 1
ATOM 1285 C C . PHE A 1 167 ? 12.024 -5.535 -6.400 1.00 97.56 167 PHE A C 1
ATOM 1287 O O . PHE A 1 167 ? 12.890 -6.194 -5.832 1.00 97.56 167 PHE A O 1
ATOM 1294 N N . ASP A 1 168 ? 10.768 -5.963 -6.553 1.00 98.12 168 ASP A N 1
ATOM 1295 C CA . ASP A 1 168 ? 10.286 -7.186 -5.900 1.00 98.12 168 ASP A CA 1
ATOM 1296 C C . ASP A 1 168 ? 10.134 -8.356 -6.882 1.00 98.12 168 ASP A C 1
ATOM 1298 O O . ASP A 1 168 ? 10.513 -9.485 -6.578 1.00 98.12 168 ASP A O 1
ATOM 1302 N N . LEU A 1 169 ? 9.604 -8.090 -8.082 1.00 98.19 169 LEU A N 1
ATOM 1303 C CA . LEU A 1 169 ? 9.385 -9.111 -9.115 1.00 98.19 169 LEU A CA 1
ATOM 1304 C C . LEU A 1 169 ? 10.492 -9.171 -10.176 1.00 98.19 169 LEU A C 1
ATOM 1306 O O . LEU A 1 169 ? 10.509 -10.108 -10.974 1.00 98.19 169 LEU A O 1
ATOM 1310 N N . HIS A 1 170 ? 11.383 -8.176 -10.222 1.00 97.19 170 HIS A N 1
ATOM 1311 C CA . HIS A 1 170 ? 12.440 -8.031 -11.236 1.00 97.19 170 HIS A CA 1
ATOM 1312 C C . HIS A 1 170 ? 11.928 -8.132 -12.689 1.00 97.19 170 HIS A C 1
ATOM 1314 O O . HIS A 1 170 ? 12.585 -8.660 -13.588 1.00 97.19 170 HIS A O 1
ATOM 1320 N N . ARG A 1 171 ? 10.720 -7.614 -12.932 1.00 97.88 171 ARG A N 1
ATOM 1321 C CA . ARG A 1 171 ? 10.063 -7.531 -14.243 1.00 97.88 171 ARG A CA 1
ATOM 1322 C C . ARG A 1 171 ? 10.336 -6.166 -14.872 1.00 97.88 171 ARG A C 1
ATOM 1324 O O . ARG A 1 171 ? 9.432 -5.347 -15.018 1.00 97.88 171 ARG A O 1
ATOM 1331 N N . HIS A 1 172 ? 11.592 -5.932 -15.242 1.00 96.62 172 HIS A N 1
ATOM 1332 C CA . HIS A 1 172 ? 12.078 -4.629 -15.716 1.00 96.62 172 HIS A CA 1
ATOM 1333 C C . HIS A 1 172 ? 11.300 -4.078 -16.925 1.00 96.62 172 HIS A C 1
ATOM 1335 O O . HIS A 1 172 ? 10.954 -2.900 -16.945 1.00 96.62 172 HIS A O 1
ATOM 1341 N N . ASP A 1 173 ? 10.925 -4.931 -17.884 1.00 96.94 173 ASP A N 1
ATOM 1342 C CA . ASP A 1 173 ? 10.126 -4.511 -19.046 1.00 96.94 173 ASP A CA 1
ATOM 1343 C C . ASP A 1 173 ? 8.734 -3.990 -18.652 1.00 96.94 173 ASP A C 1
ATOM 1345 O O . ASP A 1 173 ? 8.193 -3.083 -19.285 1.00 96.94 173 ASP A O 1
ATOM 1349 N N . ASP A 1 174 ? 8.124 -4.572 -17.618 1.00 98.00 174 ASP A N 1
ATOM 1350 C CA . ASP A 1 174 ? 6.808 -4.147 -17.142 1.00 98.00 174 ASP A CA 1
ATOM 1351 C C . ASP A 1 174 ? 6.915 -2.908 -16.245 1.00 98.00 174 ASP A C 1
ATOM 1353 O O . ASP A 1 174 ? 6.041 -2.039 -16.303 1.00 98.00 174 ASP A O 1
ATOM 1357 N N . ALA A 1 175 ? 8.007 -2.784 -15.482 1.00 98.12 175 ALA A N 1
ATOM 1358 C CA . ALA A 1 175 ? 8.343 -1.567 -14.749 1.00 98.12 175 ALA A CA 1
ATOM 1359 C C . ALA A 1 175 ? 8.512 -0.372 -15.702 1.00 98.12 175 ALA A C 1
ATOM 1361 O O . ALA A 1 175 ? 7.899 0.669 -15.474 1.00 98.12 175 ALA A O 1
ATOM 1362 N N . ALA A 1 176 ? 9.249 -0.542 -16.807 1.00 97.81 176 ALA A N 1
ATOM 1363 C CA . ALA A 1 176 ? 9.445 0.495 -17.820 1.00 97.81 176 ALA A CA 1
ATOM 1364 C C . ALA A 1 176 ? 8.118 0.963 -18.445 1.00 97.81 176 ALA 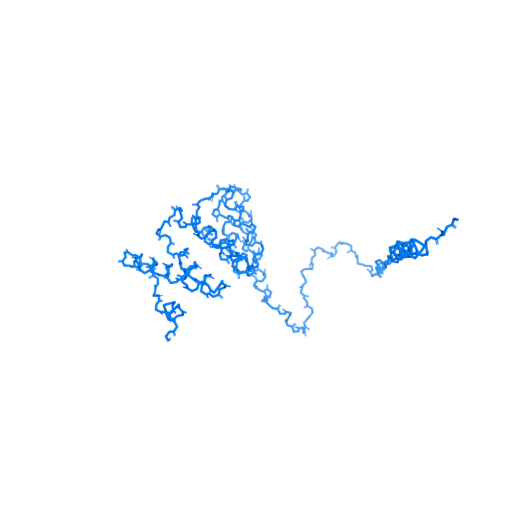A C 1
ATOM 1366 O O . ALA A 1 176 ? 7.843 2.159 -18.479 1.00 97.81 176 ALA A O 1
ATOM 1367 N N . LYS A 1 177 ? 7.231 0.039 -18.843 1.00 98.00 177 LYS A N 1
ATOM 1368 C CA . LYS A 1 177 ? 5.901 0.395 -19.386 1.00 98.00 177 LYS A CA 1
ATOM 1369 C C . LYS A 1 177 ? 5.023 1.138 -18.375 1.00 98.00 177 LYS A C 1
ATOM 1371 O O . LYS A 1 177 ? 4.288 2.064 -18.728 1.00 98.00 177 LYS A O 1
ATOM 1376 N N . ALA A 1 178 ? 5.052 0.710 -17.111 1.00 98.00 178 ALA A N 1
ATOM 1377 C CA . ALA A 1 178 ? 4.310 1.382 -16.049 1.00 98.00 178 ALA A CA 1
ATOM 1378 C C . ALA A 1 178 ? 4.872 2.792 -15.785 1.00 98.00 178 ALA A C 1
ATOM 1380 O O . ALA A 1 178 ? 4.096 3.729 -15.591 1.00 98.00 178 ALA A O 1
ATOM 1381 N N . LEU A 1 179 ? 6.198 2.957 -15.851 1.00 97.88 179 LEU A N 1
ATOM 1382 C CA . LEU A 1 179 ? 6.875 4.243 -15.708 1.00 97.88 179 LEU A CA 1
ATOM 1383 C C . LEU A 1 179 ? 6.532 5.197 -16.858 1.00 97.88 179 LEU A C 1
ATOM 1385 O O . LEU A 1 179 ? 6.186 6.345 -16.589 1.00 97.88 179 LEU A O 1
ATOM 1389 N N . GLU A 1 180 ? 6.529 4.724 -18.107 1.00 97.56 180 GLU A N 1
ATOM 1390 C CA . GLU A 1 180 ? 6.089 5.511 -19.270 1.00 97.56 180 GLU A CA 1
ATOM 1391 C C . GLU A 1 180 ? 4.673 6.066 -19.054 1.00 97.56 180 GLU A C 1
ATOM 1393 O O . GLU A 1 180 ? 4.414 7.256 -19.241 1.00 97.56 180 GLU A O 1
ATOM 1398 N N . THR A 1 181 ? 3.753 5.224 -18.572 1.00 97.62 181 THR A N 1
ATOM 1399 C CA . THR A 1 181 ? 2.377 5.652 -18.280 1.00 97.62 181 THR A CA 1
ATOM 1400 C C . THR A 1 181 ? 2.338 6.713 -17.175 1.00 97.62 181 THR A C 1
ATOM 1402 O O . THR A 1 181 ? 1.643 7.723 -17.301 1.00 97.62 181 THR A O 1
ATOM 1405 N N . LEU A 1 182 ? 3.114 6.528 -16.104 1.00 96.81 182 LEU A N 1
ATOM 1406 C CA . LEU A 1 182 ? 3.212 7.488 -15.004 1.00 96.81 182 LEU A CA 1
ATOM 1407 C C . LEU A 1 182 ? 3.802 8.839 -15.453 1.00 96.81 182 LEU A C 1
ATOM 1409 O O . LEU A 1 182 ? 3.339 9.896 -15.013 1.00 96.81 182 LEU A O 1
ATOM 1413 N N . GLN A 1 183 ? 4.777 8.824 -16.363 1.00 96.56 183 GLN A N 1
ATOM 1414 C CA . GLN A 1 183 ? 5.350 10.026 -16.973 1.00 96.56 183 GLN A CA 1
ATOM 1415 C C . GLN A 1 183 ? 4.327 10.768 -17.837 1.00 96.56 183 GLN A C 1
ATOM 1417 O O . GLN A 1 183 ? 4.238 11.996 -17.761 1.00 96.56 183 GLN A O 1
ATOM 1422 N N . GLU A 1 184 ? 3.516 10.054 -18.622 1.00 96.44 184 GLU A N 1
ATOM 1423 C CA . GLU A 1 184 ? 2.422 10.672 -19.380 1.00 96.44 184 GLU A CA 1
ATOM 1424 C C . GLU A 1 184 ? 1.403 11.342 -18.450 1.00 96.44 184 GLU A C 1
ATOM 1426 O O . GLU A 1 184 ? 1.023 12.495 -18.679 1.00 96.44 184 GLU A O 1
ATOM 1431 N N . LEU A 1 185 ? 1.024 10.685 -17.346 1.00 96.19 185 LEU A N 1
ATOM 1432 C CA . LEU A 1 185 ? 0.150 11.293 -16.339 1.00 96.19 185 LEU A CA 1
ATOM 1433 C C . LEU A 1 185 ? 0.767 12.578 -15.769 1.00 96.19 185 LEU A C 1
ATOM 1435 O O . LEU A 1 185 ? 0.069 13.590 -15.660 1.00 96.19 185 LEU A O 1
ATOM 1439 N N . LYS A 1 186 ? 2.078 12.589 -15.484 1.00 96.25 186 LYS A N 1
ATOM 1440 C CA . LYS A 1 186 ? 2.796 13.753 -14.928 1.00 96.25 186 LYS A CA 1
ATOM 1441 C C . LYS A 1 186 ? 2.725 14.985 -15.826 1.00 96.25 186 LYS A C 1
ATOM 1443 O O . LYS A 1 186 ? 2.641 16.099 -15.312 1.00 96.25 186 LYS A O 1
ATOM 1448 N N . LYS A 1 187 ? 2.685 14.818 -17.153 1.00 94.75 187 LYS A N 1
ATOM 1449 C CA . LYS A 1 187 ? 2.538 15.947 -18.096 1.00 94.75 187 LYS A CA 1
ATOM 1450 C C . LYS A 1 187 ? 1.238 16.726 -17.888 1.00 94.75 187 LYS A C 1
ATOM 1452 O O . LYS A 1 187 ? 1.180 17.911 -18.207 1.00 94.75 187 LYS A O 1
ATOM 1457 N N . SER A 1 188 ? 0.206 16.063 -17.368 1.00 92.62 188 SER A N 1
ATOM 1458 C CA . SER A 1 188 ? -1.120 16.642 -17.130 1.00 92.62 188 SER A CA 1
ATOM 1459 C C . SER A 1 188 ? -1.453 16.838 -15.645 1.00 92.62 188 SER A C 1
ATOM 1461 O O . SER A 1 188 ? -2.368 17.594 -15.324 1.00 92.62 188 SER A O 1
ATOM 1463 N N . ASN A 1 189 ? -0.694 16.210 -14.739 1.00 92.56 189 ASN A N 1
ATOM 1464 C CA . ASN A 1 189 ? -0.905 16.246 -13.296 1.00 92.56 189 ASN A CA 1
ATOM 1465 C C . ASN A 1 189 ? 0.359 16.709 -12.551 1.00 92.56 189 ASN A C 1
ATOM 1467 O O . ASN A 1 189 ? 1.295 15.942 -12.321 1.00 92.56 189 ASN A O 1
ATOM 1471 N N . THR A 1 190 ? 0.348 17.967 -12.110 1.00 90.88 190 THR A N 1
ATOM 1472 C CA . THR A 1 190 ? 1.462 18.592 -11.381 1.00 90.88 190 THR A CA 1
ATOM 1473 C C . THR A 1 190 ? 1.634 18.085 -9.949 1.00 90.88 190 THR A C 1
ATOM 1475 O O . THR A 1 190 ? 2.658 18.379 -9.337 1.00 90.88 190 THR A O 1
ATOM 1478 N N . ALA A 1 191 ? 0.670 17.330 -9.407 1.00 91.75 191 ALA A N 1
ATOM 1479 C CA . ALA A 1 191 ? 0.782 16.722 -8.082 1.00 91.75 191 ALA A CA 1
ATOM 1480 C C . ALA A 1 191 ? 1.697 15.487 -8.072 1.00 91.75 191 ALA A C 1
ATOM 1482 O O . ALA A 1 191 ? 2.126 15.060 -7.002 1.00 91.75 191 ALA A O 1
ATOM 1483 N N . ILE A 1 192 ? 2.004 14.918 -9.244 1.00 94.12 192 ILE A N 1
ATOM 1484 C CA . ILE A 1 192 ? 2.909 13.772 -9.350 1.00 94.12 192 ILE A CA 1
ATOM 1485 C C . ILE A 1 192 ? 4.327 14.236 -8.989 1.00 94.12 192 ILE A C 1
ATOM 1487 O O . ILE A 1 192 ? 4.830 15.180 -9.620 1.00 94.12 192 ILE A O 1
ATOM 1491 N N . PRO A 1 193 ? 4.986 13.591 -8.005 1.00 92.44 193 PRO A N 1
ATOM 1492 C CA . PRO A 1 193 ? 6.299 13.995 -7.514 1.00 92.44 193 PRO A CA 1
ATOM 1493 C C . PRO A 1 193 ? 7.369 13.867 -8.597 1.00 92.44 193 PRO A C 1
ATOM 1495 O O . PRO A 1 193 ? 7.126 13.349 -9.690 1.00 92.44 193 PRO A O 1
ATOM 1498 N N . ASP A 1 194 ? 8.559 14.394 -8.324 1.00 94.38 194 ASP A N 1
ATOM 1499 C CA . ASP A 1 194 ? 9.708 14.139 -9.189 1.00 94.38 194 ASP A CA 1
ATOM 1500 C C . ASP A 1 194 ? 9.949 12.627 -9.336 1.00 94.38 194 ASP A C 1
ATOM 1502 O O . ASP A 1 194 ? 9.897 11.886 -8.354 1.00 94.38 194 ASP A O 1
ATOM 1506 N N . LEU A 1 195 ? 10.157 12.185 -10.577 1.00 94.56 195 LEU A N 1
ATOM 1507 C CA . LEU A 1 195 ? 10.324 10.776 -10.934 1.00 94.56 195 LEU A CA 1
ATOM 1508 C C . LEU A 1 195 ? 11.782 10.425 -11.240 1.00 94.56 195 LEU A C 1
ATOM 1510 O O . LEU A 1 195 ? 12.076 9.249 -11.409 1.00 94.56 195 LEU A O 1
ATOM 1514 N N . SER A 1 196 ? 12.690 11.406 -11.255 1.00 92.69 196 SER A N 1
ATOM 1515 C CA . SER A 1 196 ? 14.091 11.235 -11.664 1.00 92.69 196 SER A CA 1
ATOM 1516 C C . SER A 1 196 ? 14.807 10.063 -10.978 1.00 92.69 196 SER A C 1
ATOM 1518 O O . SER A 1 196 ? 15.488 9.280 -11.635 1.00 92.69 196 SER A O 1
ATOM 1520 N N . GLY A 1 197 ? 14.609 9.886 -9.668 1.00 92.00 197 GLY A N 1
ATOM 1521 C CA . GLY A 1 197 ? 15.185 8.757 -8.934 1.00 92.00 197 GLY A CA 1
ATOM 1522 C C . GLY A 1 197 ? 14.611 7.405 -9.368 1.00 92.00 197 GLY A C 1
ATOM 1523 O O . GLY A 1 197 ? 15.351 6.442 -9.526 1.00 92.00 197 GLY A O 1
ATOM 1524 N N . LEU A 1 198 ? 13.301 7.334 -9.620 1.00 93.00 198 LEU A N 1
ATOM 1525 C CA . LEU A 1 198 ? 12.661 6.107 -10.103 1.00 93.00 198 LEU A CA 1
ATOM 1526 C C . LEU A 1 198 ? 13.094 5.778 -11.541 1.00 93.00 198 LEU A C 1
ATOM 1528 O O . LEU A 1 198 ? 13.246 4.611 -11.881 1.00 93.00 198 LEU A O 1
ATOM 1532 N N . GLU A 1 199 ? 13.320 6.800 -12.368 1.00 93.38 199 GLU A N 1
ATOM 1533 C CA . GLU A 1 199 ? 13.815 6.659 -13.741 1.00 93.38 199 GLU A CA 1
ATOM 1534 C C . GLU A 1 199 ? 15.222 6.056 -13.779 1.00 93.38 199 GLU A C 1
ATOM 1536 O O . GLU A 1 199 ? 15.456 5.109 -14.529 1.00 93.38 199 GLU A O 1
ATOM 1541 N N . GLN A 1 200 ? 16.135 6.553 -12.938 1.00 92.75 200 GLN A N 1
ATOM 1542 C CA . GLN A 1 200 ? 17.496 6.015 -12.825 1.00 92.75 200 GLN A CA 1
ATOM 1543 C C . GLN A 1 200 ? 17.484 4.535 -12.433 1.00 92.75 200 GLN A C 1
ATOM 1545 O O . GLN A 1 200 ? 18.152 3.721 -13.063 1.00 92.75 200 GLN A O 1
ATOM 1550 N N . GLU A 1 201 ? 16.666 4.170 -11.447 1.00 91.38 201 GLU A N 1
ATOM 1551 C CA . GLU A 1 201 ? 16.558 2.789 -10.967 1.00 91.38 201 GLU A CA 1
ATOM 1552 C C . GLU A 1 201 ? 15.967 1.834 -12.016 1.00 91.38 201 GLU A C 1
ATOM 1554 O O . GLU A 1 201 ? 16.358 0.668 -12.083 1.00 91.38 201 GLU A O 1
ATOM 1559 N N . VAL A 1 202 ? 15.023 2.300 -12.843 1.00 91.69 202 VAL A N 1
ATOM 1560 C CA . VAL A 1 202 ? 14.400 1.481 -13.898 1.00 91.69 202 VAL A CA 1
ATOM 1561 C C . VAL A 1 202 ? 15.308 1.338 -15.122 1.00 91.69 202 VAL A C 1
ATOM 1563 O O . VAL A 1 202 ? 15.350 0.260 -15.717 1.00 91.69 202 VAL A O 1
ATOM 1566 N N . HIS A 1 203 ? 16.039 2.388 -15.504 1.00 86.56 203 HIS A N 1
ATOM 1567 C CA . HIS A 1 203 ? 16.875 2.391 -16.710 1.00 86.56 203 HIS A CA 1
ATOM 1568 C C . HIS A 1 203 ? 18.337 1.977 -16.472 1.00 86.56 203 HIS A C 1
ATOM 1570 O O . HIS A 1 203 ? 18.993 1.551 -17.422 1.00 86.56 203 HIS A O 1
ATOM 1576 N N . GLY A 1 204 ? 18.812 1.988 -15.222 1.00 73.25 204 GLY A N 1
ATOM 1577 C CA . GLY A 1 204 ? 20.118 1.451 -14.830 1.00 73.25 204 GLY A CA 1
ATOM 1578 C C . GLY A 1 204 ? 21.323 2.321 -15.205 1.00 73.25 204 GLY A C 1
ATOM 1579 O O . GLY A 1 204 ? 22.389 1.760 -15.470 1.00 73.25 204 GLY A O 1
ATOM 1580 N N . ASP A 1 205 ? 21.153 3.647 -15.243 1.00 55.03 205 ASP A N 1
ATOM 1581 C CA . ASP A 1 205 ? 22.207 4.622 -15.586 1.00 55.03 205 ASP A CA 1
ATOM 1582 C C . ASP A 1 205 ? 23.133 4.987 -14.407 1.00 55.03 205 ASP A C 1
ATOM 1584 O O . ASP A 1 205 ? 22.629 5.204 -13.280 1.00 55.03 205 ASP A O 1
#